Protein AF-A0AAV2UYR2-F1 (afdb_monomer)

Mean predicted aligned error: 13.87 Å

Solvent-accessible surface area (backbone atoms only — not comparable to full-atom values): 20318 Å² total; per-residue (Å²): 127,53,94,54,73,45,77,45,72,53,84,56,98,88,68,53,72,42,34,37,32,41,42,88,65,54,74,25,34,74,70,51,59,77,95,71,92,65,87,43,43,56,36,26,23,18,52,89,100,48,76,54,54,29,35,37,38,28,77,59,63,98,67,82,88,50,83,64,54,78,43,34,58,77,61,50,34,70,70,53,48,52,44,49,50,49,21,41,56,48,43,35,68,78,35,64,94,53,60,49,48,79,48,66,89,72,19,47,37,41,40,34,56,49,74,71,58,46,40,43,58,77,59,72,79,70,83,61,53,74,52,57,46,33,44,44,48,39,22,45,46,51,39,52,46,57,48,42,72,72,45,40,32,69,73,72,66,50,53,74,33,27,29,39,25,76,44,94,88,72,47,48,44,40,43,84,50,81,50,63,53,51,45,74,53,43,75,78,64,74,64,61,70,56,47,52,57,51,47,52,57,47,48,72,63,72,52,78,81,77,92,62,75,50,93,51,45,18,58,59,47,68,42,91,43,83,35,95,46,70,69,55,45,52,63,54,51,64,73,50,52,85,80,53,67,94,84,43,38,36,46,35,35,38,40,35,72,53,88,97,50,77,61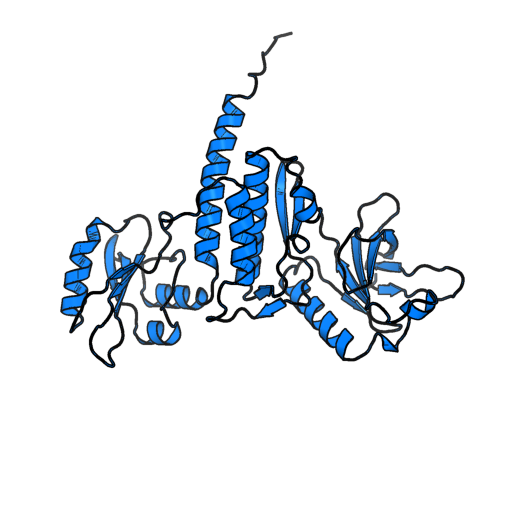,48,46,32,34,38,22,46,39,87,88,74,45,80,43,77,43,66,52,54,65,71,48,48,71,73,40,69,69,86,82,50,43,48,69,70,69,68,55,69,42,56,67,57,40,40,52,51,51,49,74,47,54,55,52,73,48,39,65,48,48,44,52,43,48,54,33,51,56,49,40,53,52,46,51,51,52,52,62,70,70,47,80,76,79,77,82,74,89,127

Radius of gyration: 26.26 Å; Cα contacts (8 Å, |Δi|>4): 550; chains: 1; bounding box: 69×52×75 Å

Secondary structure (DSSP, 8-state):
--SS-EEE----TT----EEE-TT--EEEEEE--SS--SEEEEEEE-TTS--SEEEEEEPPS--SSTTGGG-GGGSSHHHHHHHHHHHHHHHHH-TTS--EEE-TTS-EEEEEPPPSEEGGGTTTS-S-HHHHHHHHHHHHHHHHHHHHTTEEETT--GGGEEEEEPTTS-EEEEE--GGGEEEPPTT--SHHHHHHHHHHHHTTTPPPP-S--BTBEE-EEE----SSHHHHHHHHHHHGGGS-SSS-EEEEE---STT-PPEEEEEEE-TTS-EEEEEPPHHHHHHHTTTS-EEPPP-TT-HHHHHHHHHHTTT-THHHHHHHHHHHHHHHHHHHHHHHHTSPP------

Foldseek 3Di:
DDPAKDWAPQDDLPDDFIWIAGPVRDIWGFDAADPDDDQWGKTFTHDHPDHGFKIKTAHDDPDPPGPCSSQDLVSLDPVNCVLLVQQQVLLCLLPVVFHWDWDRDRGTIIIGTDDDAAFQVVVVPPPDDLLLLLQQLLQVLVSVLSSVLSQKDQPPDDSRQWGWDQDPVRGIHIDGDPCSRMDGQDLPPDPDPVVVRSVVSLVVSVDDQDPDFPVQKEWAAEDADQDQDPVSVQVVCVVCVVVDDQPAKYKYWYDHPDPPDDIWIWIFYQEPVRDTDIDTADPVLCVLQVVPTFIDHADDPYDNVSRSVVSNSCRSRPPRSSVSSSVSSVVVSVVVVVVCVVPPPDPPPPDD

Organism: NCBI:txid91891

Structure (mmCIF, N/CA/C/O backbone):
data_AF-A0AAV2UYR2-F1
#
_entry.id   AF-A0AAV2UYR2-F1
#
loop_
_atom_site.group_PDB
_atom_site.id
_atom_site.type_symbol
_atom_site.label_atom_id
_atom_site.label_alt_id
_atom_site.label_comp_id
_atom_site.label_asym_id
_atom_site.label_entity_id
_atom_site.label_seq_id
_atom_site.pdbx_PDB_ins_code
_atom_site.Cartn_x
_atom_site.Cartn_y
_atom_site.Cartn_z
_atom_site.occupancy
_atom_site.B_iso_or_equiv
_atom_site.auth_seq_id
_atom_site.auth_comp_id
_atom_site.auth_asym_id
_atom_site.auth_atom_id
_atom_site.pdbx_PDB_model_num
ATOM 1 N N . MET A 1 1 ? 1.854 -14.354 -31.505 1.00 50.00 1 MET A N 1
ATOM 2 C CA . MET A 1 1 ? 1.635 -13.584 -30.262 1.00 50.00 1 MET A CA 1
ATOM 3 C C . MET A 1 1 ? 2.723 -13.959 -29.276 1.00 50.00 1 MET A C 1
ATOM 5 O O . MET A 1 1 ? 3.021 -15.146 -29.166 1.00 50.00 1 MET A O 1
ATOM 9 N N . LYS A 1 2 ? 3.368 -12.972 -28.645 1.00 57.72 2 LYS A N 1
ATOM 10 C CA . LYS A 1 2 ? 4.421 -13.217 -27.649 1.00 57.72 2 LYS A CA 1
ATOM 11 C C . LYS A 1 2 ? 3.779 -13.672 -26.338 1.00 57.72 2 LYS A C 1
ATOM 13 O O . LYS A 1 2 ? 2.686 -13.235 -26.001 1.00 57.72 2 LYS A O 1
ATOM 18 N N . SER A 1 3 ? 4.446 -14.561 -25.605 1.00 64.81 3 SER A N 1
ATOM 19 C CA . SER A 1 3 ? 3.946 -15.080 -24.322 1.00 64.81 3 SER A CA 1
ATOM 20 C C . SER A 1 3 ? 4.357 -14.230 -23.118 1.00 64.81 3 SER A C 1
ATOM 22 O O . SER A 1 3 ? 3.864 -14.454 -22.015 1.00 64.81 3 SER A O 1
ATOM 24 N N . LYS A 1 4 ? 5.272 -13.273 -23.309 1.00 80.62 4 LYS A N 1
ATOM 25 C CA . LYS A 1 4 ? 5.805 -12.407 -22.256 1.00 80.62 4 LYS A CA 1
ATOM 26 C C . LYS A 1 4 ? 6.276 -11.068 -22.817 1.00 80.62 4 LYS A C 1
ATOM 28 O O . LYS A 1 4 ? 6.570 -10.960 -24.005 1.00 80.62 4 LYS A O 1
ATOM 33 N N . LEU A 1 5 ? 6.366 -10.085 -21.926 1.00 90.12 5 LEU A N 1
ATOM 34 C CA . LEU A 1 5 ? 6.982 -8.787 -22.179 1.00 90.12 5 LEU A CA 1
ATOM 35 C C . LEU A 1 5 ? 8.481 -8.961 -22.462 1.00 90.12 5 LEU A C 1
ATOM 37 O O . LEU A 1 5 ? 9.155 -9.759 -21.805 1.00 90.12 5 LEU A O 1
ATOM 41 N N . GLU A 1 6 ? 8.996 -8.209 -23.428 1.00 91.56 6 GLU A N 1
ATOM 42 C CA . GLU A 1 6 ? 10.410 -8.196 -23.797 1.00 91.56 6 GLU A CA 1
ATOM 43 C C . GLU A 1 6 ? 11.009 -6.807 -23.575 1.00 91.56 6 GLU A C 1
ATOM 45 O O . GLU A 1 6 ? 10.373 -5.784 -23.839 1.00 91.56 6 GLU A O 1
ATOM 50 N N . TYR A 1 7 ? 12.253 -6.774 -23.095 1.00 90.38 7 TYR A N 1
ATOM 51 C CA . TYR A 1 7 ? 13.030 -5.548 -22.972 1.00 90.38 7 TYR A CA 1
ATOM 52 C C . TYR A 1 7 ? 14.185 -5.569 -23.969 1.00 90.38 7 TYR A C 1
ATOM 54 O O . TYR A 1 7 ? 15.110 -6.376 -23.861 1.00 90.38 7 TYR A O 1
ATOM 62 N N . HIS A 1 8 ? 14.148 -4.643 -24.920 1.00 88.75 8 HIS A N 1
ATOM 63 C CA . HIS A 1 8 ? 15.193 -4.455 -25.915 1.00 88.75 8 HIS A CA 1
ATOM 64 C C . HIS A 1 8 ? 16.191 -3.425 -25.395 1.00 88.75 8 HIS A C 1
ATOM 66 O O . HIS A 1 8 ? 15.898 -2.232 -25.271 1.00 88.75 8 HIS A O 1
ATOM 72 N N . PHE A 1 9 ? 17.392 -3.893 -25.068 1.00 82.62 9 PHE A N 1
ATOM 73 C CA . PHE A 1 9 ? 18.496 -3.019 -24.691 1.00 82.62 9 PHE A CA 1
ATOM 74 C C . PHE A 1 9 ? 18.974 -2.217 -25.909 1.00 82.62 9 PHE A C 1
ATOM 76 O O . PHE A 1 9 ? 18.965 -2.715 -27.030 1.00 82.62 9 PHE A O 1
ATOM 83 N N . SER A 1 10 ? 19.429 -0.983 -25.681 1.00 75.00 10 SER A N 1
ATOM 84 C CA . SER A 1 10 ? 20.028 -0.149 -26.731 1.00 75.00 10 SER A CA 1
ATOM 85 C C . SER A 1 10 ? 21.221 -0.871 -27.372 1.00 75.00 10 SER A C 1
ATOM 87 O O . SER A 1 10 ? 22.172 -1.236 -26.670 1.00 75.00 10 SER A O 1
ATOM 89 N N . ALA A 1 11 ? 21.159 -1.084 -28.689 1.00 62.03 11 ALA A N 1
ATOM 90 C CA . ALA A 1 11 ? 22.104 -1.929 -29.417 1.00 62.03 11 ALA A CA 1
ATOM 91 C C . ALA A 1 11 ? 23.406 -1.202 -29.805 1.00 62.03 11 ALA A C 1
ATOM 93 O O . ALA A 1 11 ? 24.463 -1.822 -29.770 1.00 62.03 11 ALA A O 1
ATOM 94 N N . ASN A 1 12 ? 23.370 0.112 -30.075 1.00 53.84 12 ASN A N 1
ATOM 95 C CA . ASN A 1 12 ? 24.507 0.849 -30.654 1.00 53.84 12 ASN A CA 1
ATOM 96 C C . ASN A 1 12 ? 24.865 2.128 -29.874 1.00 53.84 12 ASN A C 1
ATOM 98 O O . ASN A 1 12 ? 24.075 2.614 -29.057 1.00 53.84 12 ASN A O 1
ATOM 102 N N . ALA A 1 13 ? 26.074 2.659 -30.092 1.00 51.47 13 ALA A N 1
ATOM 103 C CA . ALA A 1 13 ? 26.502 3.970 -29.584 1.00 51.47 13 ALA A CA 1
ATOM 104 C C . ALA A 1 13 ? 25.763 5.136 -30.280 1.00 51.47 13 ALA A C 1
ATOM 106 O O . ALA A 1 13 ? 25.659 6.218 -29.707 1.00 51.47 13 ALA A O 1
ATOM 107 N N . ASP A 1 14 ? 25.177 4.863 -31.451 1.00 43.00 14 ASP A N 1
ATOM 108 C CA . ASP A 1 14 ? 24.610 5.841 -32.389 1.00 43.00 14 ASP A CA 1
ATOM 109 C C . ASP A 1 14 ? 23.096 6.104 -32.231 1.00 43.00 14 ASP A C 1
ATOM 111 O O . ASP A 1 14 ? 22.462 6.628 -33.141 1.00 43.00 14 ASP A O 1
ATOM 115 N N . GLY A 1 15 ? 22.500 5.795 -31.073 1.00 48.91 15 GLY A N 1
ATOM 116 C CA . GLY A 1 15 ? 21.211 6.402 -30.697 1.00 48.91 15 GLY A CA 1
ATOM 117 C C . GLY A 1 15 ? 19.937 5.557 -30.799 1.00 48.91 15 GLY A C 1
ATOM 118 O O . GLY A 1 15 ? 18.863 6.113 -30.590 1.00 48.91 15 GLY A O 1
ATOM 119 N N . ASP A 1 16 ? 20.002 4.238 -31.013 1.00 57.06 16 ASP A N 1
ATOM 120 C CA . ASP A 1 16 ? 18.810 3.397 -30.812 1.00 57.06 16 ASP A CA 1
ATOM 121 C C . ASP A 1 16 ? 18.460 3.349 -29.318 1.00 57.06 16 ASP A C 1
ATOM 123 O O . ASP A 1 16 ? 19.171 2.734 -28.515 1.00 57.06 16 ASP A O 1
ATOM 127 N N . GLU A 1 17 ? 17.385 4.023 -28.915 1.00 72.44 17 GLU A N 1
ATOM 128 C CA . GLU A 1 17 ? 16.910 4.005 -27.533 1.00 72.44 17 GLU A CA 1
ATOM 129 C C . GLU A 1 17 ? 16.412 2.605 -27.137 1.00 72.44 17 GLU A C 1
ATOM 131 O O . GLU A 1 17 ? 15.841 1.865 -27.937 1.00 72.44 17 GLU A O 1
ATOM 136 N N . SER A 1 18 ? 16.624 2.216 -25.874 1.00 84.94 18 SER A N 1
ATOM 137 C CA . SER A 1 18 ? 16.037 0.980 -25.333 1.00 84.94 18 SER A CA 1
ATOM 138 C C . SER A 1 18 ? 14.516 1.010 -25.467 1.00 84.94 18 SER A C 1
ATOM 140 O O . SER A 1 18 ? 13.940 2.063 -25.217 1.00 84.94 18 SER A O 1
ATOM 142 N N . CYS A 1 19 ? 13.852 -0.112 -25.730 1.00 90.38 19 CYS A N 1
ATOM 143 C CA . CYS A 1 19 ? 12.388 -0.157 -25.778 1.00 90.38 19 CYS A CA 1
ATOM 144 C C . CYS A 1 19 ? 11.809 -1.380 -25.060 1.00 90.38 19 CYS A C 1
ATOM 146 O O . CYS A 1 19 ? 12.494 -2.375 -24.833 1.00 90.38 19 CYS A O 1
ATOM 148 N N . ILE A 1 20 ? 10.539 -1.280 -24.679 1.00 92.62 20 ILE A N 1
ATOM 149 C CA . ILE A 1 20 ? 9.744 -2.395 -24.160 1.00 92.62 20 ILE A CA 1
ATOM 150 C C . ILE A 1 20 ? 8.770 -2.813 -25.250 1.00 92.62 20 ILE A C 1
ATOM 152 O O . ILE A 1 20 ? 8.102 -1.954 -25.821 1.00 92.62 20 ILE A O 1
ATOM 156 N N . GLU A 1 21 ? 8.655 -4.109 -25.504 1.00 92.88 21 GLU A N 1
ATOM 157 C CA . GLU A 1 21 ? 7.630 -4.665 -26.382 1.00 92.88 21 GLU A CA 1
ATOM 158 C C . GLU A 1 21 ? 6.684 -5.553 -25.571 1.00 92.88 21 GLU A C 1
ATOM 160 O O . GLU A 1 21 ? 7.131 -6.467 -24.871 1.00 92.88 21 GLU A O 1
ATOM 165 N N . ASP A 1 22 ? 5.382 -5.259 -25.616 1.00 89.75 22 ASP A N 1
ATOM 166 C CA . ASP A 1 22 ? 4.377 -6.063 -24.916 1.00 89.75 22 ASP A CA 1
ATOM 167 C C . ASP A 1 22 ? 3.895 -7.271 -25.739 1.00 89.75 22 ASP A C 1
ATOM 169 O O . ASP A 1 22 ? 4.351 -7.531 -26.854 1.00 89.75 22 ASP A O 1
ATOM 173 N N . VAL A 1 23 ? 2.992 -8.060 -25.150 1.00 85.94 23 VAL A N 1
ATOM 174 C CA . VAL A 1 23 ? 2.494 -9.323 -25.728 1.00 85.94 23 VAL A CA 1
ATOM 175 C C . VAL A 1 23 ? 1.761 -9.140 -27.062 1.00 85.94 23 VAL A C 1
ATOM 177 O O . VAL A 1 23 ? 1.771 -10.053 -27.897 1.00 85.94 23 VAL A O 1
ATOM 180 N N . ASP A 1 24 ? 1.198 -7.949 -27.273 1.00 87.06 24 ASP A N 1
ATOM 181 C CA . ASP A 1 24 ? 0.473 -7.547 -28.479 1.00 87.06 24 ASP A CA 1
ATOM 182 C C . ASP A 1 24 ? 1.404 -6.923 -29.535 1.00 87.06 24 ASP A C 1
ATOM 184 O O . ASP A 1 24 ? 0.965 -6.581 -30.632 1.00 87.06 24 ASP A O 1
ATOM 188 N N . GLY A 1 25 ? 2.701 -6.800 -29.232 1.00 86.81 25 GLY A N 1
ATOM 189 C CA . GLY A 1 25 ? 3.700 -6.201 -30.115 1.00 86.81 25 GLY A CA 1
ATOM 190 C C . GLY A 1 25 ? 3.763 -4.673 -30.041 1.00 86.81 25 GLY A C 1
ATOM 191 O O . GLY A 1 25 ? 4.445 -4.058 -30.865 1.00 86.81 25 GLY A O 1
ATOM 192 N N . ASN A 1 26 ? 3.090 -4.034 -29.073 1.00 90.44 26 ASN A N 1
ATOM 193 C CA . ASN A 1 26 ? 3.197 -2.587 -28.893 1.00 90.44 26 ASN A CA 1
ATOM 194 C C . ASN A 1 26 ? 4.575 -2.237 -28.334 1.00 90.44 26 ASN A C 1
ATOM 196 O O . ASN A 1 26 ? 5.030 -2.834 -27.354 1.00 90.44 26 ASN A O 1
ATOM 200 N N . LYS A 1 27 ? 5.218 -1.232 -28.934 1.00 92.00 27 LYS A N 1
ATOM 201 C CA . LYS A 1 27 ? 6.546 -0.754 -28.538 1.00 92.00 27 LYS A CA 1
ATOM 202 C C . LYS A 1 27 ? 6.457 0.540 -27.737 1.00 92.00 27 LYS A C 1
ATOM 204 O O . LYS A 1 27 ? 5.878 1.519 -28.201 1.00 92.00 27 LYS A O 1
ATOM 209 N N . PHE A 1 28 ? 7.095 0.557 -26.573 1.00 93.31 28 PHE A N 1
ATOM 210 C CA . PHE A 1 28 ? 7.182 1.707 -25.674 1.00 93.31 28 PHE A C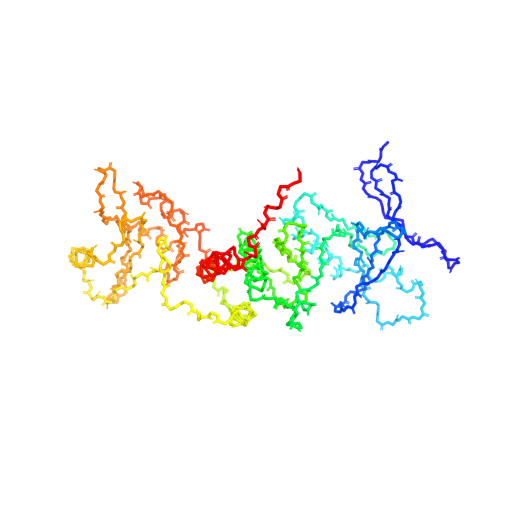A 1
ATOM 211 C C . PHE A 1 28 ? 8.632 2.171 -25.579 1.00 93.31 28 PHE A C 1
ATOM 213 O O . PHE A 1 28 ? 9.529 1.364 -25.323 1.00 93.31 28 PHE A O 1
ATOM 220 N N . THR A 1 29 ? 8.858 3.467 -25.761 1.00 91.81 29 THR A N 1
ATOM 221 C CA . THR A 1 29 ? 10.184 4.096 -25.715 1.00 91.81 29 THR A CA 1
ATOM 222 C C . THR A 1 29 ? 10.278 5.042 -24.517 1.00 91.81 29 THR A C 1
ATOM 224 O O . THR A 1 29 ? 9.245 5.402 -23.941 1.00 91.81 29 THR A O 1
ATOM 227 N N . PRO A 1 30 ? 11.491 5.439 -24.095 1.00 89.56 30 PRO A N 1
ATOM 228 C CA . PRO A 1 30 ? 11.677 6.424 -23.046 1.00 89.56 30 PRO A CA 1
ATOM 229 C C . PRO A 1 30 ? 10.918 7.715 -23.373 1.00 89.56 30 PRO A C 1
ATOM 231 O O . PRO A 1 30 ? 11.056 8.264 -24.460 1.00 89.56 30 PRO A O 1
ATOM 234 N N . ASN A 1 31 ? 10.105 8.204 -22.439 1.00 87.56 31 ASN A N 1
ATOM 235 C CA . ASN A 1 31 ? 9.319 9.427 -22.627 1.00 87.56 31 ASN A CA 1
ATOM 236 C C . ASN A 1 31 ? 9.358 10.375 -21.415 1.00 87.56 31 ASN A C 1
ATOM 238 O O . ASN A 1 31 ? 8.554 11.300 -21.320 1.00 87.56 31 ASN A O 1
ATOM 242 N N . GLY A 1 32 ? 10.301 10.168 -20.492 1.00 84.00 32 GLY A N 1
ATOM 243 C CA . GLY A 1 32 ? 10.532 11.066 -19.365 1.00 84.00 32 GLY A CA 1
ATOM 244 C C . GLY A 1 32 ? 11.318 10.431 -18.223 1.00 84.00 32 GLY A C 1
ATOM 245 O O . GLY A 1 32 ? 11.772 9.284 -18.292 1.00 84.00 32 GLY A O 1
ATOM 246 N N . SER A 1 33 ? 11.452 11.190 -17.141 1.00 80.69 33 SER A N 1
ATOM 247 C CA . SER A 1 33 ? 12.063 10.756 -15.886 1.00 80.69 33 SER A CA 1
ATOM 248 C C . SER A 1 33 ? 11.325 11.373 -14.696 1.00 80.69 33 SER A C 1
ATOM 250 O O . SER A 1 33 ? 10.787 12.475 -14.824 1.00 80.69 33 SER A O 1
ATOM 252 N N . PRO A 1 34 ? 11.295 10.698 -13.534 1.00 73.56 34 PRO A N 1
ATOM 253 C CA . PRO A 1 34 ? 10.736 11.274 -12.316 1.00 73.56 34 PRO A CA 1
ATOM 254 C C . PRO A 1 34 ? 11.505 12.531 -11.882 1.00 73.56 34 PRO A C 1
ATOM 256 O O . PRO A 1 34 ? 12.701 12.659 -12.143 1.00 73.56 34 PRO A O 1
ATOM 259 N N . SER A 1 35 ? 10.813 13.452 -11.204 1.00 64.19 35 SER A N 1
ATOM 260 C CA . SER A 1 35 ? 11.342 14.770 -10.822 1.00 64.19 35 SER A CA 1
ATOM 261 C C . SER A 1 35 ? 12.266 14.762 -9.595 1.00 64.19 35 SER A C 1
ATOM 263 O O . SER A 1 35 ? 13.064 15.681 -9.450 1.00 64.19 35 SER A O 1
ATOM 265 N N . HIS A 1 36 ? 12.194 13.745 -8.727 1.00 58.44 36 HIS A N 1
ATOM 266 C CA . HIS A 1 36 ? 12.941 13.674 -7.461 1.00 58.44 36 HIS A CA 1
ATOM 267 C C . HIS A 1 36 ? 13.345 12.240 -7.105 1.00 58.44 36 HIS A C 1
ATOM 269 O O . HIS A 1 36 ? 12.661 11.310 -7.517 1.00 58.44 36 HIS A O 1
ATOM 275 N N . GLY A 1 37 ? 14.397 12.097 -6.283 1.00 53.31 37 GLY A N 1
ATOM 276 C CA . GLY A 1 37 ? 14.452 11.084 -5.219 1.00 53.31 37 GLY A CA 1
ATOM 277 C C . GLY A 1 37 ? 14.732 9.627 -5.587 1.00 53.31 37 GLY A C 1
ATOM 278 O O . GLY A 1 37 ? 14.012 8.764 -5.106 1.00 53.31 37 GLY A O 1
ATOM 279 N N . TRP A 1 38 ? 15.785 9.305 -6.351 1.00 59.03 38 TRP A N 1
ATOM 280 C CA . TRP A 1 38 ? 16.115 7.889 -6.586 1.00 59.03 38 TRP A CA 1
ATOM 281 C C . TRP A 1 38 ? 17.603 7.572 -6.405 1.00 59.03 38 TRP A C 1
ATOM 283 O O . TRP A 1 38 ? 18.486 8.192 -7.000 1.00 59.03 38 TRP A O 1
ATOM 293 N N . THR A 1 39 ? 17.870 6.560 -5.575 1.00 62.81 39 THR A N 1
ATOM 294 C CA . THR A 1 39 ? 19.161 5.852 -5.480 1.00 62.81 39 THR A CA 1
ATOM 295 C C . THR A 1 39 ? 19.460 5.073 -6.767 1.00 62.81 39 THR A C 1
ATOM 297 O O . THR A 1 39 ? 20.621 4.859 -7.118 1.00 62.81 39 THR A O 1
ATOM 300 N N . ALA A 1 40 ? 18.409 4.704 -7.502 1.00 76.56 40 ALA A N 1
ATOM 301 C CA . ALA A 1 40 ? 18.451 4.136 -8.840 1.00 76.56 40 ALA A CA 1
ATOM 302 C C . ALA A 1 40 ? 18.305 5.219 -9.919 1.00 76.56 40 ALA A C 1
ATOM 304 O O . ALA A 1 40 ? 17.760 6.298 -9.701 1.00 76.56 40 ALA A O 1
ATOM 305 N N . TRP A 1 41 ? 18.747 4.911 -11.131 1.00 82.31 41 TRP A N 1
ATOM 306 C CA . TRP A 1 41 ? 18.334 5.664 -12.301 1.00 82.31 41 TRP A CA 1
ATOM 307 C C . TRP A 1 41 ? 16.990 5.147 -12.814 1.00 82.31 41 TRP A C 1
ATOM 309 O O . TRP A 1 41 ? 16.853 3.975 -13.160 1.00 82.31 41 TRP A O 1
ATOM 319 N N . THR A 1 42 ? 16.014 6.042 -12.911 1.00 87.31 42 THR A N 1
ATOM 320 C CA . THR A 1 42 ? 14.633 5.695 -13.255 1.00 87.31 42 THR A CA 1
ATOM 321 C C . THR A 1 42 ? 14.201 6.423 -14.522 1.00 87.31 42 THR A C 1
ATOM 323 O O . THR A 1 42 ? 14.470 7.614 -14.679 1.00 87.31 42 THR A O 1
ATOM 326 N N . ARG A 1 43 ? 13.529 5.717 -15.435 1.00 88.81 43 ARG A N 1
ATOM 327 C CA . ARG A 1 43 ? 12.975 6.281 -16.675 1.00 88.81 43 ARG A CA 1
ATOM 328 C C . ARG A 1 43 ? 11.536 5.838 -16.885 1.00 88.81 43 ARG A C 1
ATOM 330 O O . ARG A 1 43 ? 11.177 4.713 -16.548 1.00 88.81 43 ARG A O 1
ATOM 337 N N . PHE A 1 44 ? 10.736 6.716 -17.468 1.00 91.50 44 PHE A N 1
ATOM 338 C CA . PHE A 1 44 ? 9.373 6.424 -17.890 1.00 91.50 44 PHE A CA 1
ATOM 339 C C . PHE A 1 44 ? 9.358 5.963 -19.341 1.00 91.50 44 PHE A C 1
ATOM 341 O O . PHE A 1 44 ? 10.119 6.479 -20.157 1.00 91.50 44 PHE A O 1
ATOM 348 N N . PHE A 1 45 ? 8.531 4.962 -19.632 1.00 93.62 45 PHE A N 1
ATOM 349 C CA . PHE A 1 45 ? 8.366 4.378 -20.957 1.00 93.62 45 PHE A CA 1
ATOM 350 C C . PHE A 1 45 ? 6.899 4.455 -21.364 1.00 93.62 45 PHE A C 1
ATOM 352 O O . PHE A 1 45 ? 6.019 4.013 -20.621 1.00 93.62 45 PHE A O 1
ATOM 359 N N . GLY A 1 46 ? 6.633 4.976 -22.555 1.00 93.56 46 GLY A N 1
ATOM 360 C CA . GLY A 1 46 ? 5.285 5.166 -23.076 1.00 93.56 46 GLY A CA 1
ATOM 361 C C . GLY A 1 46 ? 5.302 5.597 -24.537 1.00 93.56 46 GLY A C 1
ATOM 362 O O . GLY A 1 46 ? 6.356 5.653 -25.168 1.00 93.56 46 GLY A O 1
ATOM 363 N N . HIS A 1 47 ? 4.127 5.906 -25.077 1.00 91.12 47 HIS A N 1
ATOM 364 C CA . HIS A 1 47 ? 4.033 6.587 -26.364 1.00 91.12 47 HIS A CA 1
ATOM 365 C C . HIS A 1 47 ? 4.208 8.096 -26.183 1.00 91.12 47 HIS A C 1
ATOM 367 O O . HIS A 1 47 ? 3.974 8.654 -25.105 1.00 91.12 47 HIS A O 1
ATOM 373 N N . GLN A 1 48 ? 4.626 8.771 -27.251 1.00 85.12 48 GLN A N 1
ATOM 374 C CA . GLN A 1 48 ? 4.743 10.223 -27.255 1.00 85.12 48 GLN A CA 1
ATOM 375 C C . GLN A 1 48 ? 3.377 10.860 -26.956 1.00 85.12 48 GLN A C 1
ATOM 377 O O . GLN A 1 48 ? 2.358 10.434 -27.497 1.00 85.12 48 GLN A O 1
ATOM 382 N N . ASN A 1 49 ? 3.359 11.878 -26.091 1.00 82.94 49 ASN A N 1
ATOM 383 C CA . ASN A 1 49 ? 2.146 12.582 -25.647 1.00 82.94 49 ASN A CA 1
ATOM 384 C C . ASN A 1 49 ? 1.095 11.697 -24.947 1.00 82.94 49 ASN A C 1
ATOM 386 O O . ASN A 1 49 ? -0.053 12.113 -24.802 1.00 82.94 49 ASN A O 1
ATOM 390 N N . GLN A 1 50 ? 1.471 10.500 -24.492 1.00 88.44 50 GLN A N 1
ATOM 391 C CA . GLN A 1 50 ? 0.627 9.644 -23.661 1.00 88.44 50 GLN A CA 1
ATOM 392 C C . GLN A 1 50 ? 1.239 9.471 -22.267 1.00 88.44 50 GLN A C 1
ATOM 394 O O . GLN A 1 50 ? 2.464 9.562 -22.119 1.00 88.44 50 GLN A O 1
ATOM 399 N N . PRO A 1 51 ? 0.414 9.203 -21.236 1.00 87.44 51 PRO A N 1
ATOM 400 C CA . PRO A 1 51 ? 0.924 8.794 -19.937 1.00 87.44 51 PRO A CA 1
ATOM 401 C C . PRO A 1 51 ? 1.884 7.602 -20.076 1.00 87.44 51 PRO A C 1
ATOM 403 O O . PRO A 1 51 ? 1.667 6.738 -20.934 1.00 87.44 51 PRO A O 1
ATOM 406 N N . PRO A 1 52 ? 2.946 7.525 -19.256 1.00 91.94 52 PRO A N 1
ATOM 407 C CA . PRO A 1 52 ? 3.811 6.358 -19.245 1.00 91.94 52 PRO A CA 1
ATOM 408 C C . PRO A 1 52 ? 3.018 5.078 -18.971 1.00 91.94 52 PRO A C 1
ATOM 410 O O . PRO A 1 52 ? 2.082 5.073 -18.174 1.00 91.94 52 PRO A O 1
ATOM 413 N N . LYS A 1 53 ? 3.422 3.979 -19.608 1.00 93.75 53 LYS A N 1
ATOM 414 C CA . LYS A 1 53 ? 2.907 2.634 -19.321 1.00 93.75 53 LYS A CA 1
ATOM 415 C C . LYS A 1 53 ? 3.813 1.882 -18.350 1.00 93.75 53 LYS A C 1
ATOM 417 O O . LYS A 1 53 ? 3.326 1.083 -17.556 1.00 93.75 53 LYS A O 1
ATOM 422 N N . TYR A 1 54 ? 5.117 2.159 -18.382 1.00 95.06 54 TYR A N 1
ATOM 423 C CA . TYR A 1 54 ? 6.098 1.498 -17.526 1.00 95.06 54 TYR A CA 1
ATOM 424 C C . TYR A 1 54 ? 7.073 2.485 -16.888 1.00 95.06 54 TYR A C 1
ATOM 426 O O . TYR A 1 54 ? 7.394 3.539 -17.441 1.00 95.06 54 TYR A O 1
ATOM 434 N N . VAL A 1 55 ? 7.588 2.090 -15.732 1.00 93.38 55 VAL A N 1
ATOM 435 C CA . VAL A 1 55 ? 8.719 2.692 -15.034 1.00 93.38 55 VAL A CA 1
ATOM 436 C C . VAL A 1 55 ? 9.855 1.682 -15.059 1.00 93.38 55 VAL A C 1
ATOM 438 O O . VAL A 1 55 ? 9.685 0.534 -14.660 1.00 93.38 55 VAL A O 1
ATOM 441 N N . VAL A 1 56 ? 11.028 2.095 -15.522 1.00 92.44 56 VAL A N 1
ATOM 442 C CA . VAL A 1 56 ? 12.208 1.233 -15.584 1.00 92.44 56 VAL A CA 1
ATOM 443 C C . VAL A 1 56 ? 13.253 1.752 -14.616 1.00 92.44 56 VAL A C 1
ATOM 445 O O . VAL A 1 56 ? 13.764 2.859 -14.796 1.00 92.44 56 VAL A O 1
ATOM 448 N N . LYS A 1 57 ? 13.582 0.935 -13.613 1.00 91.75 57 LYS A N 1
ATOM 449 C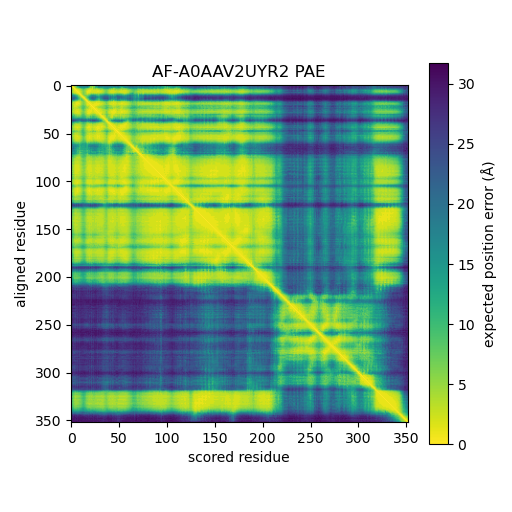 CA . LYS A 1 57 ? 14.670 1.168 -12.662 1.00 91.75 57 LYS A CA 1
ATOM 450 C C . LYS A 1 57 ? 15.935 0.436 -13.118 1.00 91.75 57 LYS A C 1
ATOM 452 O O . LYS A 1 57 ? 15.898 -0.723 -13.544 1.00 91.75 57 LYS A O 1
ATOM 457 N N . GLN A 1 58 ? 17.070 1.118 -13.021 1.00 88.00 58 GLN A N 1
ATOM 458 C CA . GLN A 1 58 ? 18.404 0.555 -13.229 1.00 88.00 58 GLN A CA 1
ATOM 459 C C . GLN A 1 58 ? 19.363 1.071 -12.140 1.00 88.00 58 GLN A C 1
ATOM 461 O O . GLN A 1 58 ? 19.216 2.216 -11.703 1.00 88.00 58 GLN A O 1
ATOM 466 N N . PRO A 1 59 ? 20.371 0.292 -11.713 1.00 86.62 59 PRO A N 1
ATOM 467 C CA . PRO A 1 59 ? 21.345 0.766 -10.741 1.00 86.62 59 PRO A CA 1
ATOM 468 C C . PRO A 1 59 ? 22.093 1.990 -11.268 1.00 86.62 59 PRO A C 1
ATOM 470 O O . PRO A 1 59 ? 22.366 2.103 -12.468 1.00 86.62 59 PRO A O 1
ATOM 473 N N . ARG A 1 60 ? 22.430 2.911 -10.367 1.00 78.12 60 ARG A N 1
ATOM 474 C CA . ARG A 1 60 ? 23.251 4.072 -10.702 1.00 78.12 60 ARG A CA 1
ATOM 475 C C . ARG A 1 60 ? 24.728 3.643 -10.731 1.00 78.12 60 ARG A C 1
ATOM 477 O O . ARG A 1 60 ? 25.184 3.064 -9.750 1.00 78.12 60 ARG A O 1
ATOM 484 N N . PRO A 1 61 ? 25.479 3.887 -11.817 1.00 73.56 61 PRO A N 1
ATOM 485 C CA . PRO A 1 61 ? 26.909 3.613 -11.852 1.00 73.56 61 PRO A CA 1
ATOM 486 C C . PRO A 1 61 ? 27.682 4.663 -11.046 1.00 73.56 61 PRO A C 1
ATOM 488 O O . PRO A 1 61 ? 27.271 5.823 -10.963 1.00 73.56 61 PRO A O 1
ATOM 491 N N . ASP A 1 62 ? 28.840 4.269 -10.513 1.00 65.12 62 ASP A N 1
ATOM 492 C CA . ASP A 1 62 ? 29.700 5.127 -9.682 1.00 65.12 62 ASP A CA 1
ATOM 493 C C . ASP A 1 62 ? 30.190 6.382 -10.422 1.00 65.12 62 ASP A C 1
ATOM 495 O O . ASP A 1 62 ? 30.401 7.438 -9.824 1.00 65.12 62 ASP A O 1
ATOM 499 N N . LYS A 1 63 ? 30.382 6.280 -11.744 1.00 64.88 63 LYS A N 1
ATOM 500 C CA . LYS A 1 63 ? 30.701 7.400 -12.637 1.00 64.88 63 LYS A CA 1
ATOM 501 C C . LYS A 1 63 ? 29.953 7.228 -13.948 1.00 64.88 63 LYS A C 1
ATOM 503 O O . LYS A 1 63 ? 29.972 6.157 -14.541 1.00 64.88 63 LYS A O 1
ATOM 508 N N . VAL A 1 64 ? 29.349 8.315 -14.409 1.00 61.72 64 VAL A N 1
ATOM 509 C CA . VAL A 1 64 ? 28.668 8.388 -15.701 1.00 61.72 64 VAL A CA 1
ATOM 510 C C . VAL A 1 64 ? 29.556 9.191 -16.624 1.00 61.72 64 VAL A C 1
ATOM 512 O O . VAL A 1 64 ? 29.655 10.408 -16.490 1.00 61.72 64 VAL A O 1
ATOM 515 N N . ARG A 1 65 ? 30.257 8.511 -17.518 1.00 57.97 65 ARG A N 1
ATOM 516 C CA . ARG A 1 65 ? 31.123 9.126 -18.527 1.00 57.97 65 ARG A CA 1
ATOM 517 C C . ARG A 1 65 ? 30.534 8.968 -19.926 1.00 57.97 65 ARG A C 1
ATOM 519 O O . ARG A 1 65 ? 30.868 9.747 -20.809 1.00 57.97 65 ARG A O 1
ATOM 526 N N . SER A 1 66 ? 29.650 7.989 -20.120 1.00 61.19 66 SER A N 1
ATOM 527 C CA . SER A 1 66 ? 29.016 7.667 -21.397 1.00 61.19 66 SER A CA 1
ATOM 528 C C . SER A 1 66 ? 27.680 6.930 -21.218 1.00 61.19 66 SER A C 1
ATOM 530 O O . SER A 1 66 ? 27.407 6.333 -20.175 1.00 61.19 66 SER A O 1
ATOM 532 N N . SER A 1 67 ? 26.852 6.903 -22.267 1.00 59.97 67 SER A N 1
ATOM 533 C CA . SER A 1 67 ? 25.614 6.107 -22.307 1.00 59.97 67 SER A CA 1
ATOM 534 C C . SER A 1 67 ? 25.862 4.590 -22.351 1.00 59.97 67 SER A C 1
ATOM 536 O O . SER A 1 67 ? 24.933 3.811 -22.133 1.00 59.97 67 SER A O 1
ATOM 538 N N . SER A 1 68 ? 27.097 4.145 -22.604 1.00 63.03 68 SER A N 1
ATOM 539 C CA . SER A 1 68 ? 27.514 2.745 -22.455 1.00 63.03 68 SER A CA 1
ATOM 540 C C . SER A 1 68 ? 27.690 2.322 -20.997 1.00 63.03 68 SER A C 1
ATOM 542 O O . SER A 1 68 ? 27.465 1.153 -20.695 1.00 63.03 68 SER A O 1
ATOM 544 N N . ASP A 1 69 ? 27.973 3.245 -20.071 1.00 61.59 69 ASP A N 1
ATOM 545 C CA . ASP A 1 69 ? 28.138 2.921 -18.638 1.00 61.59 69 ASP A CA 1
ATOM 546 C C . ASP A 1 69 ? 26.818 2.445 -18.001 1.00 61.59 69 ASP A C 1
ATOM 548 O O . ASP A 1 69 ? 26.793 1.687 -17.036 1.00 61.59 69 ASP A O 1
ATOM 552 N N . LEU A 1 70 ? 25.691 2.832 -18.605 1.00 62.91 70 LEU A N 1
ATOM 553 C CA . LEU A 1 70 ? 24.341 2.349 -18.300 1.00 62.91 70 LEU A CA 1
ATOM 554 C C . LEU A 1 70 ? 24.111 0.872 -18.660 1.00 62.91 70 LEU A C 1
ATOM 556 O O . LEU A 1 70 ? 23.157 0.256 -18.176 1.00 62.91 70 LEU A O 1
ATOM 560 N N . ARG A 1 71 ? 24.926 0.331 -19.569 1.00 65.31 71 ARG A N 1
ATOM 561 C CA . ARG A 1 71 ? 24.842 -1.032 -20.119 1.00 65.31 71 ARG A CA 1
ATOM 562 C C . ARG A 1 71 ? 25.845 -1.969 -19.442 1.00 65.31 71 ARG A C 1
ATOM 564 O O . ARG A 1 71 ? 26.015 -3.104 -19.876 1.00 65.31 71 ARG A O 1
ATOM 571 N N . ASP A 1 72 ? 26.533 -1.496 -18.402 1.00 67.25 72 ASP A N 1
ATOM 572 C CA . ASP A 1 72 ? 27.629 -2.240 -17.800 1.00 67.25 72 ASP A CA 1
ATOM 573 C C . ASP A 1 72 ? 27.117 -3.522 -17.121 1.00 67.25 72 ASP A C 1
ATOM 575 O O . ASP A 1 72 ? 26.342 -3.484 -16.158 1.00 67.25 72 ASP A O 1
ATOM 579 N N . LYS A 1 73 ? 27.588 -4.681 -17.602 1.00 71.62 73 LYS A N 1
ATOM 580 C CA . LYS A 1 73 ? 27.356 -5.988 -16.967 1.00 71.62 73 LYS A CA 1
ATOM 581 C C . LYS A 1 73 ? 27.812 -5.997 -15.504 1.00 71.62 73 LYS A C 1
ATOM 583 O O . LYS A 1 73 ? 27.252 -6.759 -14.723 1.00 71.62 73 LYS A O 1
ATOM 588 N N . LYS A 1 74 ? 28.753 -5.134 -15.098 1.00 76.31 74 LYS A N 1
ATOM 589 C CA . LYS A 1 74 ? 29.171 -4.977 -13.692 1.00 76.31 74 LYS A CA 1
ATOM 590 C C . LYS A 1 74 ? 28.054 -4.466 -12.781 1.00 76.31 74 LYS A C 1
ATOM 592 O O . LYS A 1 74 ? 28.052 -4.795 -11.596 1.00 76.31 74 LYS A O 1
ATOM 597 N N . LEU A 1 75 ? 27.086 -3.707 -13.309 1.00 80.94 75 LEU A N 1
ATOM 598 C CA . LEU A 1 75 ? 25.896 -3.311 -12.545 1.00 80.94 75 LEU A CA 1
ATOM 599 C C . LEU A 1 75 ? 24.974 -4.507 -12.290 1.00 80.94 75 LEU A C 1
ATOM 601 O O . LEU A 1 75 ? 24.242 -4.511 -11.306 1.00 80.94 75 LEU A O 1
ATOM 605 N N . ASN A 1 76 ? 25.038 -5.540 -13.130 1.00 85.75 76 ASN A N 1
ATOM 606 C CA . ASN A 1 76 ? 24.322 -6.800 -12.956 1.00 85.75 76 ASN A CA 1
ATOM 607 C C . ASN A 1 76 ? 25.085 -7.769 -12.026 1.00 85.75 76 ASN A C 1
ATOM 609 O O . ASN A 1 76 ? 25.319 -8.930 -12.368 1.00 85.75 76 ASN A O 1
ATOM 613 N N . ASN A 1 77 ? 25.503 -7.269 -10.864 1.00 88.12 77 ASN A N 1
ATOM 614 C CA . ASN A 1 77 ? 26.141 -8.051 -9.808 1.00 88.12 77 ASN A CA 1
ATOM 615 C C . ASN A 1 77 ? 25.104 -8.657 -8.845 1.00 88.12 77 ASN A C 1
ATOM 617 O O . ASN A 1 77 ? 23.925 -8.303 -8.874 1.00 88.12 77 ASN A O 1
ATOM 621 N N . GLU A 1 78 ? 25.552 -9.576 -7.990 1.00 90.56 78 GLU A N 1
ATOM 622 C CA . GLU A 1 78 ? 24.696 -10.299 -7.041 1.00 90.56 78 GLU A CA 1
ATOM 623 C C . GLU A 1 78 ? 23.911 -9.364 -6.115 1.00 90.56 78 GLU A C 1
ATOM 625 O O . GLU A 1 78 ? 22.712 -9.553 -5.936 1.00 90.56 78 GLU A O 1
ATOM 630 N N . TRP A 1 79 ? 24.545 -8.308 -5.601 1.00 89.94 79 TRP A N 1
ATOM 631 C CA . TRP A 1 79 ? 23.888 -7.332 -4.732 1.00 89.94 79 TRP A CA 1
ATOM 632 C C . TRP A 1 79 ? 22.681 -6.669 -5.412 1.00 89.94 79 TRP A C 1
ATOM 634 O O . TRP A 1 79 ? 21.571 -6.686 -4.878 1.00 89.94 79 TRP A O 1
ATOM 644 N N . ASN A 1 80 ? 22.871 -6.136 -6.623 1.00 90.69 80 ASN A N 1
ATOM 645 C CA . ASN A 1 80 ? 21.795 -5.486 -7.374 1.00 90.69 80 ASN A CA 1
ATOM 646 C C . ASN A 1 80 ? 20.720 -6.481 -7.831 1.00 90.69 80 ASN A C 1
ATOM 648 O O . ASN A 1 80 ? 19.536 -6.144 -7.803 1.00 90.69 80 ASN A O 1
ATOM 652 N N . ARG A 1 81 ? 21.107 -7.707 -8.215 1.00 92.06 81 ARG A N 1
ATOM 653 C CA . ARG A 1 81 ? 20.154 -8.779 -8.547 1.00 92.06 81 ARG A CA 1
ATOM 654 C C . ARG A 1 81 ? 19.263 -9.107 -7.362 1.00 92.06 81 ARG A C 1
ATOM 656 O O . ARG A 1 81 ? 18.051 -9.115 -7.523 1.00 92.06 81 ARG A O 1
ATOM 663 N N . THR A 1 82 ? 19.844 -9.315 -6.184 1.00 93.06 82 THR A N 1
ATOM 664 C CA . THR A 1 82 ? 19.095 -9.627 -4.963 1.00 93.06 82 THR A CA 1
ATOM 665 C C . THR A 1 82 ? 18.154 -8.488 -4.585 1.00 93.06 82 THR A C 1
ATOM 667 O O . THR A 1 82 ? 16.981 -8.740 -4.330 1.00 93.06 82 THR A O 1
ATOM 670 N N . ARG A 1 83 ? 18.616 -7.228 -4.627 1.00 92.38 83 ARG A N 1
ATOM 671 C CA . ARG A 1 83 ? 17.770 -6.058 -4.332 1.00 92.38 83 ARG A CA 1
ATOM 672 C C . ARG A 1 83 ? 16.580 -5.939 -5.291 1.00 92.38 83 ARG A C 1
ATOM 674 O O . ARG A 1 83 ? 15.459 -5.736 -4.841 1.00 92.38 83 ARG A O 1
ATOM 681 N N . TYR A 1 84 ? 16.803 -6.059 -6.600 1.00 94.62 84 TYR A N 1
ATOM 682 C CA . TYR A 1 84 ? 15.725 -5.909 -7.587 1.00 94.62 84 TYR A CA 1
ATOM 683 C C . TYR A 1 84 ? 14.827 -7.136 -7.694 1.00 94.62 84 TYR A C 1
ATOM 685 O O . TYR A 1 84 ? 13.652 -6.983 -8.011 1.00 94.62 84 TYR A O 1
ATOM 693 N N . GLN A 1 85 ? 15.343 -8.334 -7.413 1.00 96.50 85 GLN A N 1
ATOM 694 C CA . GLN A 1 85 ? 14.508 -9.524 -7.267 1.00 96.50 85 GLN A CA 1
ATOM 695 C C . GLN A 1 85 ? 13.597 -9.389 -6.044 1.00 96.50 85 GLN A C 1
ATOM 697 O O . GLN A 1 85 ? 12.407 -9.657 -6.146 1.00 96.50 85 GLN A O 1
ATOM 702 N N . HIS A 1 86 ? 14.127 -8.896 -4.922 1.00 95.88 86 HIS A N 1
ATOM 703 C CA . HIS A 1 86 ? 13.325 -8.592 -3.738 1.00 95.88 86 HIS A CA 1
ATOM 704 C C . HIS A 1 86 ? 12.232 -7.560 -4.045 1.00 95.88 86 HIS A C 1
ATOM 706 O O . HIS A 1 86 ? 11.061 -7.813 -3.776 1.00 95.88 86 HIS A O 1
ATOM 712 N N . GLU A 1 87 ? 12.577 -6.436 -4.682 1.00 96.31 87 GLU A N 1
ATOM 713 C CA . GLU A 1 87 ? 11.579 -5.432 -5.075 1.00 96.31 87 GLU A CA 1
ATOM 714 C C . GLU A 1 87 ? 10.528 -6.004 -6.046 1.00 96.31 87 GLU A C 1
ATOM 716 O O . GLU A 1 87 ? 9.341 -5.723 -5.890 1.00 96.31 87 GLU A O 1
ATOM 721 N N . LEU A 1 88 ? 10.934 -6.841 -7.009 1.00 97.06 88 LEU A N 1
ATOM 722 C CA . LEU A 1 88 ? 10.035 -7.548 -7.927 1.00 97.06 88 LEU A CA 1
ATOM 723 C C . LEU A 1 88 ? 9.037 -8.445 -7.179 1.00 97.06 88 LEU A C 1
ATOM 725 O O . LEU A 1 88 ? 7.837 -8.408 -7.468 1.00 97.06 88 LEU A O 1
ATOM 729 N N . ASP A 1 89 ? 9.520 -9.248 -6.233 1.00 97.12 89 ASP A N 1
ATOM 730 C CA . ASP A 1 89 ? 8.690 -10.187 -5.478 1.00 97.12 89 ASP A CA 1
ATOM 731 C C . ASP A 1 89 ? 7.662 -9.438 -4.620 1.00 97.12 89 ASP A C 1
ATOM 733 O O . ASP A 1 89 ? 6.477 -9.785 -4.613 1.00 97.12 89 ASP A O 1
ATOM 737 N N . ILE A 1 90 ? 8.088 -8.356 -3.960 1.00 97.25 90 ILE A N 1
ATOM 738 C CA . ILE A 1 90 ? 7.200 -7.507 -3.161 1.00 97.25 90 ILE A CA 1
ATOM 739 C C . ILE A 1 90 ? 6.214 -6.754 -4.058 1.00 97.25 90 ILE A C 1
ATOM 741 O O . ILE A 1 90 ? 5.026 -6.712 -3.745 1.00 97.25 90 ILE A O 1
ATOM 745 N N . TRP A 1 91 ? 6.648 -6.217 -5.200 1.00 97.25 91 TRP A N 1
ATOM 746 C CA . TRP A 1 91 ? 5.752 -5.559 -6.153 1.00 97.25 91 TRP A CA 1
ATOM 747 C C . TRP A 1 91 ? 4.631 -6.492 -6.608 1.00 97.25 91 TRP A C 1
ATOM 749 O O . TRP A 1 91 ? 3.460 -6.121 -6.563 1.00 97.25 91 TRP A O 1
ATOM 759 N N . ASN A 1 92 ? 4.971 -7.719 -7.002 1.00 96.12 92 ASN A N 1
ATOM 760 C CA . ASN A 1 92 ? 3.994 -8.696 -7.480 1.00 96.12 92 ASN A CA 1
ATOM 761 C C . ASN A 1 92 ? 3.057 -9.204 -6.374 1.00 96.12 92 ASN A C 1
ATOM 763 O O . ASN A 1 92 ? 1.955 -9.659 -6.680 1.00 96.12 92 ASN A O 1
ATOM 767 N N . LEU A 1 93 ? 3.465 -9.105 -5.106 1.00 94.81 93 LEU A N 1
ATOM 768 C CA . LEU A 1 93 ? 2.592 -9.335 -3.956 1.00 94.81 93 LEU A CA 1
ATOM 769 C C . LEU A 1 93 ? 1.639 -8.151 -3.717 1.00 94.81 93 LEU A C 1
ATOM 771 O O . LEU A 1 93 ? 0.457 -8.352 -3.450 1.00 94.81 93 LEU A O 1
ATOM 775 N N . VAL A 1 94 ? 2.143 -6.918 -3.814 1.00 94.88 94 VAL A N 1
ATOM 776 C CA . VAL A 1 94 ? 1.381 -5.692 -3.527 1.00 94.88 94 VAL A CA 1
ATOM 777 C C . VAL A 1 94 ? 0.410 -5.337 -4.661 1.00 94.88 94 VAL A C 1
ATOM 779 O O . VAL A 1 94 ? -0.689 -4.846 -4.380 1.00 94.88 94 VAL A O 1
ATOM 782 N N . TYR A 1 95 ? 0.789 -5.606 -5.915 1.00 95.81 95 TYR A N 1
ATOM 783 C CA . TYR A 1 95 ? 0.061 -5.272 -7.145 1.00 95.81 95 TYR A CA 1
ATOM 784 C C . TYR A 1 95 ? -0.056 -6.486 -8.094 1.00 95.81 95 TYR A C 1
ATOM 786 O O . TYR A 1 95 ? 0.493 -6.469 -9.198 1.00 95.81 95 TYR A O 1
ATOM 794 N N . PRO A 1 96 ? -0.790 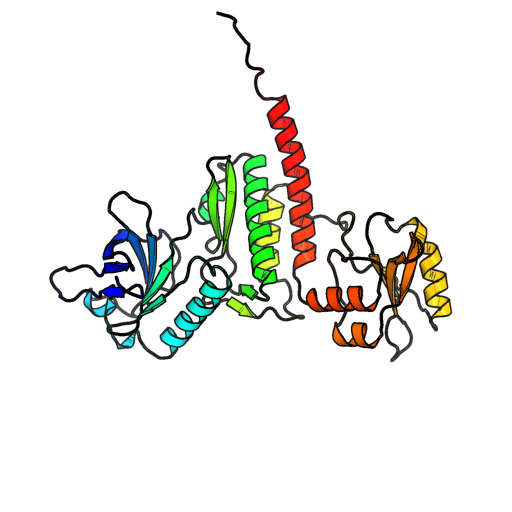-7.549 -7.712 1.00 91.88 96 PRO A N 1
ATOM 795 C CA . PRO A 1 96 ? -0.811 -8.821 -8.448 1.00 91.88 96 PRO A CA 1
ATOM 796 C C . PRO A 1 96 ? -1.360 -8.720 -9.879 1.00 91.88 96 PRO A C 1
ATOM 798 O O . PRO A 1 96 ? -0.934 -9.479 -10.754 1.00 91.88 96 PRO A O 1
ATOM 801 N N . ASP A 1 97 ? -2.261 -7.766 -10.127 1.00 91.81 97 ASP A N 1
ATOM 802 C CA . ASP A 1 97 ? -2.860 -7.524 -11.447 1.00 91.81 97 ASP A CA 1
ATOM 803 C C . ASP A 1 97 ? -1.955 -6.692 -12.371 1.00 91.81 97 ASP A C 1
ATOM 805 O O . ASP A 1 97 ? -2.162 -6.653 -13.581 1.00 91.81 97 ASP A O 1
ATOM 809 N N . ASN A 1 98 ? -0.919 -6.053 -11.817 1.00 89.88 98 ASN A N 1
ATOM 810 C CA . ASN A 1 98 ? 0.032 -5.208 -12.535 1.00 89.88 98 ASN A CA 1
ATOM 811 C C . ASN A 1 98 ? 1.450 -5.737 -12.303 1.00 89.88 98 ASN A C 1
ATOM 813 O O . ASN A 1 98 ? 2.248 -5.122 -11.595 1.00 89.88 98 ASN A O 1
ATOM 817 N N . LYS A 1 99 ? 1.768 -6.892 -12.895 1.00 92.69 99 LYS A N 1
ATOM 818 C CA . LYS A 1 99 ? 3.041 -7.581 -12.648 1.00 92.69 99 LYS A CA 1
ATOM 819 C C . LYS A 1 99 ? 4.256 -6.810 -13.164 1.00 92.69 99 LYS A C 1
ATOM 821 O O . LYS A 1 99 ? 4.250 -6.282 -14.276 1.00 92.69 99 LYS A O 1
ATOM 826 N N . ALA A 1 100 ? 5.312 -6.820 -12.362 1.00 95.38 100 ALA A N 1
ATOM 827 C CA . ALA A 1 100 ? 6.646 -6.361 -12.711 1.00 95.38 100 ALA A CA 1
ATOM 828 C C . ALA A 1 100 ? 7.491 -7.480 -13.338 1.00 95.38 100 ALA A C 1
ATOM 830 O O . ALA A 1 100 ? 7.175 -8.668 -13.230 1.00 95.38 100 ALA A O 1
ATOM 831 N N . TYR A 1 101 ? 8.589 -7.081 -13.984 1.00 95.75 101 TYR A N 1
ATOM 832 C CA . TYR A 1 101 ? 9.516 -7.968 -14.685 1.00 95.75 101 TYR A CA 1
ATOM 833 C C . TYR A 1 101 ? 10.966 -7.537 -14.447 1.00 95.75 101 TYR A C 1
ATOM 835 O O . TYR A 1 101 ? 11.273 -6.346 -14.445 1.00 95.75 101 TYR A O 1
ATOM 843 N N . LEU A 1 102 ? 11.870 -8.505 -14.298 1.00 95.19 102 LEU A N 1
ATOM 844 C CA . LEU A 1 102 ? 13.308 -8.270 -14.160 1.00 95.19 102 LEU A CA 1
ATOM 845 C C . LEU A 1 102 ? 14.047 -8.845 -15.373 1.00 95.19 102 LEU A C 1
ATOM 847 O O . LEU A 1 102 ? 13.945 -10.036 -15.659 1.00 95.19 102 LEU A O 1
ATOM 851 N N . PHE A 1 103 ? 14.810 -8.003 -16.068 1.00 92.56 103 PHE A N 1
ATOM 852 C CA . PHE A 1 103 ? 15.613 -8.381 -17.235 1.00 92.56 103 PHE A CA 1
ATOM 853 C C . PHE A 1 103 ? 17.100 -8.267 -16.913 1.00 92.56 103 PHE A C 1
ATOM 855 O O . PHE A 1 103 ? 17.532 -7.250 -16.363 1.00 92.56 103 PHE A O 1
ATOM 862 N N . THR A 1 104 ? 17.880 -9.298 -17.256 1.00 89.12 104 THR A N 1
ATOM 863 C CA . THR A 1 104 ? 19.286 -9.434 -16.830 1.00 89.12 104 THR A CA 1
ATOM 864 C C . THR A 1 104 ? 20.290 -9.710 -17.962 1.00 89.12 104 THR A C 1
ATOM 866 O O . THR A 1 104 ? 21.481 -9.860 -17.686 1.00 89.12 104 THR A O 1
ATOM 869 N N . ASP A 1 105 ? 19.852 -9.750 -19.226 1.00 79.31 105 ASP A N 1
ATOM 870 C CA . ASP A 1 105 ? 20.676 -10.226 -20.352 1.00 79.31 105 ASP A CA 1
ATOM 871 C C . ASP A 1 105 ? 21.890 -9.319 -20.644 1.00 79.31 105 ASP A C 1
ATOM 873 O O . ASP A 1 105 ? 23.041 -9.759 -20.601 1.00 79.31 105 ASP A O 1
ATOM 877 N N . ASN A 1 106 ? 21.644 -8.026 -20.894 1.00 77.44 106 ASN A N 1
ATOM 878 C CA . ASN A 1 106 ? 22.659 -7.030 -21.284 1.00 77.44 106 ASN A CA 1
ATOM 879 C C . ASN A 1 106 ? 22.783 -5.878 -20.268 1.00 77.44 106 ASN A C 1
ATOM 881 O O . ASN A 1 106 ? 23.019 -4.722 -20.615 1.00 77.44 106 ASN A O 1
ATOM 885 N N . GLY A 1 107 ? 22.583 -6.199 -18.993 1.00 82.56 107 GLY A N 1
ATOM 886 C CA . GLY A 1 107 ? 22.478 -5.258 -17.878 1.00 82.56 107 GLY A CA 1
ATOM 887 C C . GLY A 1 107 ? 21.372 -5.720 -16.937 1.00 82.56 107 GLY A C 1
ATOM 888 O O . GLY A 1 107 ? 20.841 -6.803 -17.129 1.00 82.56 107 GLY A O 1
ATOM 889 N N . ILE A 1 108 ? 21.013 -4.925 -15.933 1.00 87.81 108 ILE A N 1
ATOM 890 C CA . ILE A 1 108 ? 19.883 -5.230 -15.044 1.00 87.81 108 ILE A CA 1
ATOM 891 C C . ILE A 1 108 ? 18.826 -4.126 -15.136 1.00 87.81 108 ILE A C 1
ATOM 893 O O . ILE A 1 108 ? 19.153 -2.936 -15.050 1.00 87.81 108 ILE A O 1
ATOM 897 N N . ARG A 1 109 ? 17.572 -4.517 -15.380 1.00 92.06 109 ARG A N 1
ATOM 898 C CA . ARG A 1 109 ? 16.418 -3.618 -15.518 1.00 92.06 109 ARG A CA 1
ATOM 899 C C . ARG A 1 109 ? 15.223 -4.194 -14.782 1.00 92.06 109 ARG A C 1
ATOM 901 O O . ARG A 1 109 ? 14.730 -5.253 -15.164 1.00 92.06 109 ARG A O 1
ATOM 908 N N . LEU A 1 110 ? 14.754 -3.477 -13.768 1.00 94.94 110 LEU A N 1
ATOM 909 C CA . LEU A 1 110 ? 13.470 -3.749 -13.140 1.00 94.94 110 LEU A CA 1
ATOM 910 C C . LEU A 1 110 ? 12.411 -2.898 -13.845 1.00 94.94 110 LEU A C 1
ATOM 912 O O . LEU A 1 110 ? 12.467 -1.670 -13.810 1.00 94.94 110 LEU A O 1
ATOM 916 N N . VAL A 1 111 ? 11.488 -3.560 -14.532 1.00 95.38 111 VAL A N 1
ATOM 917 C CA . VAL A 1 111 ? 10.383 -2.951 -15.273 1.00 95.38 111 VAL A CA 1
ATOM 918 C C . VAL A 1 111 ? 9.119 -3.095 -14.437 1.00 95.38 111 VAL A C 1
ATOM 920 O O . VAL A 1 111 ? 8.626 -4.202 -14.226 1.00 95.38 111 VAL A O 1
ATOM 923 N N . LEU A 1 112 ? 8.602 -1.968 -13.966 1.00 95.50 112 LEU A N 1
ATOM 924 C CA . LEU A 1 112 ? 7.392 -1.859 -13.163 1.00 95.50 112 LEU A CA 1
ATOM 925 C C . LEU A 1 112 ? 6.280 -1.249 -14.027 1.00 95.50 112 LEU A C 1
ATOM 927 O O . LEU A 1 112 ? 6.551 -0.304 -14.774 1.00 95.50 112 LEU A O 1
ATOM 931 N N . PRO A 1 113 ? 5.028 -1.719 -13.951 1.00 94.94 113 PRO A N 1
ATOM 932 C CA . PRO A 1 113 ? 3.902 -0.977 -14.503 1.00 94.94 113 PRO A CA 1
ATOM 933 C C . PRO A 1 113 ? 3.801 0.414 -13.880 1.00 94.94 113 PRO A C 1
ATOM 935 O O . PRO A 1 113 ? 4.044 0.600 -12.687 1.00 94.94 113 PRO A O 1
ATOM 938 N N . TYR A 1 114 ? 3.459 1.405 -14.696 1.00 93.06 114 TYR A N 1
ATOM 939 C CA . TYR A 1 114 ? 3.269 2.766 -14.217 1.00 93.06 114 TYR A CA 1
ATOM 940 C C . TYR A 1 114 ? 1.991 2.855 -13.378 1.00 93.06 114 TYR A C 1
ATOM 942 O O . TYR A 1 114 ? 0.913 2.467 -13.827 1.00 93.06 114 TYR A O 1
ATOM 950 N N . LEU A 1 115 ? 2.119 3.384 -12.161 1.00 93.19 115 LEU A N 1
ATOM 951 C CA . LEU A 1 115 ? 0.983 3.714 -11.309 1.00 93.19 115 LEU A CA 1
ATOM 952 C C . LEU A 1 115 ? 0.618 5.191 -11.510 1.00 93.19 115 LEU A C 1
ATOM 954 O O . LEU A 1 115 ? 1.518 6.035 -11.561 1.00 93.19 115 LEU A O 1
ATOM 958 N N . PRO A 1 116 ? -0.677 5.522 -11.635 1.00 91.00 116 PRO A N 1
ATOM 959 C CA . PRO A 1 116 ? -1.112 6.892 -11.855 1.00 91.00 116 PRO A CA 1
ATOM 960 C C . PRO A 1 116 ? -0.899 7.761 -10.610 1.00 91.00 116 PRO A C 1
ATOM 962 O O . PRO A 1 116 ? -0.922 7.282 -9.476 1.00 91.00 116 PRO A O 1
ATOM 965 N N . GLY A 1 117 ? -0.765 9.069 -10.832 1.00 90.00 117 GLY A N 1
ATOM 966 C CA . GLY A 1 117 ? -0.714 10.068 -9.767 1.00 90.00 117 GLY A CA 1
ATOM 967 C C . GLY A 1 117 ? 0.614 10.811 -9.660 1.00 90.00 117 GLY A C 1
ATOM 968 O O . GLY A 1 117 ? 1.498 10.700 -10.510 1.00 90.00 117 GLY A O 1
ATOM 969 N N . LYS A 1 118 ? 0.728 11.619 -8.606 1.00 88.94 118 LYS A N 1
ATOM 970 C CA . LYS A 1 118 ? 1.946 12.357 -8.234 1.00 88.94 118 LYS A CA 1
ATOM 971 C C . LYS A 1 118 ? 2.361 11.971 -6.821 1.00 88.94 118 LYS A C 1
ATOM 973 O O . LYS A 1 118 ? 1.528 11.485 -6.064 1.00 88.94 118 LYS A O 1
ATOM 978 N N . THR A 1 119 ? 3.617 12.199 -6.451 1.00 89.56 119 THR A N 1
ATOM 979 C CA . THR A 1 119 ? 4.064 11.939 -5.075 1.00 89.56 119 THR A CA 1
ATOM 980 C C . THR A 1 119 ? 3.252 12.762 -4.073 1.00 89.56 119 THR A C 1
ATOM 982 O O . THR A 1 119 ? 2.867 13.891 -4.382 1.00 89.56 119 THR A O 1
ATOM 985 N N . LEU A 1 120 ? 3.011 12.235 -2.871 1.00 87.88 120 LEU A N 1
ATOM 986 C CA . LEU A 1 120 ? 2.290 12.939 -1.802 1.00 87.88 120 LEU A CA 1
ATOM 987 C C . LEU A 1 120 ? 2.947 14.285 -1.458 1.00 87.88 120 LEU A C 1
ATOM 989 O O . LEU A 1 120 ? 2.246 15.265 -1.222 1.00 87.88 120 LEU A O 1
ATOM 993 N N . PHE A 1 121 ? 4.277 14.370 -1.550 1.00 83.69 121 PHE A N 1
ATOM 994 C CA . PHE A 1 121 ? 5.034 15.622 -1.421 1.00 83.69 121 PHE A CA 1
ATOM 995 C C . PHE A 1 121 ? 4.568 16.727 -2.390 1.00 83.69 121 PHE A C 1
ATOM 997 O O . PHE A 1 121 ? 4.635 17.913 -2.081 1.00 83.69 121 PHE A O 1
ATOM 1004 N N . SER A 1 122 ? 4.029 16.361 -3.556 1.00 82.81 122 SER A N 1
ATOM 1005 C CA . SER A 1 122 ? 3.482 17.331 -4.516 1.00 82.81 122 SER A CA 1
ATOM 1006 C C . SER A 1 122 ? 2.176 17.985 -4.043 1.00 82.81 122 SER A C 1
ATOM 1008 O O . SER A 1 122 ? 1.761 18.974 -4.635 1.00 82.81 122 SER A O 1
ATOM 1010 N N . PHE A 1 123 ? 1.519 17.436 -3.015 1.00 79.56 123 PHE A N 1
ATOM 1011 C CA . PHE A 1 123 ? 0.258 17.942 -2.462 1.00 79.56 123 PHE A CA 1
ATOM 1012 C C . PHE A 1 123 ? 0.450 18.717 -1.150 1.00 79.56 123 PHE A C 1
ATOM 1014 O O . PHE A 1 123 ? -0.450 19.436 -0.723 1.00 79.56 123 PHE A O 1
ATOM 1021 N N . THR A 1 124 ? 1.621 18.620 -0.509 1.00 66.69 124 THR A N 1
ATOM 1022 C CA . THR A 1 124 ? 1.894 19.272 0.785 1.00 66.69 124 THR A CA 1
ATOM 1023 C C . THR A 1 124 ? 2.056 20.801 0.696 1.00 66.69 124 THR A C 1
ATOM 1025 O O . THR A 1 124 ? 2.251 21.455 1.716 1.00 66.69 124 THR A O 1
ATOM 1028 N N . SER A 1 125 ? 1.920 21.411 -0.490 1.00 57.28 125 SER A N 1
ATOM 1029 C CA . SER A 1 125 ? 1.972 22.869 -0.711 1.00 57.28 125 SER A CA 1
ATOM 1030 C C . SER A 1 125 ? 0.689 23.642 -0.333 1.00 57.28 125 SER A C 1
ATOM 1032 O O . SER A 1 125 ? 0.594 24.830 -0.629 1.00 57.28 125 SER A O 1
ATOM 1034 N N . ARG A 1 126 ? -0.269 23.025 0.382 1.00 59.06 126 ARG A N 1
ATOM 1035 C CA . ARG A 1 126 ? -1.528 23.642 0.880 1.00 59.06 126 ARG A CA 1
ATOM 1036 C C . ARG A 1 126 ? -2.459 24.223 -0.198 1.00 59.06 126 ARG A C 1
ATOM 1038 O O . ARG A 1 126 ? -3.218 25.147 0.081 1.00 59.06 126 ARG A O 1
ATOM 1045 N N . GLU A 1 127 ? -2.450 23.679 -1.411 1.00 62.25 127 GLU A N 1
ATOM 1046 C CA . GLU A 1 127 ? -3.404 24.094 -2.457 1.00 62.25 127 GLU A CA 1
ATOM 1047 C C . GLU A 1 127 ? -4.814 23.501 -2.263 1.00 62.25 127 GLU A C 1
ATOM 1049 O O . GLU A 1 127 ? -5.771 23.950 -2.891 1.00 62.25 127 GLU A O 1
ATOM 1054 N N . GLU A 1 128 ? -4.963 22.505 -1.386 1.00 74.06 128 GLU A N 1
ATOM 1055 C CA . GLU A 1 128 ? -6.210 21.760 -1.203 1.00 74.06 128 GLU A CA 1
ATOM 1056 C C . GLU A 1 128 ? -7.126 22.353 -0.128 1.00 74.06 128 GLU A C 1
ATOM 1058 O O . GLU A 1 128 ? -6.673 22.790 0.933 1.00 74.06 128 GLU A O 1
ATOM 1063 N N . ASP A 1 129 ? -8.442 22.305 -0.372 1.00 85.19 129 ASP A N 1
ATOM 1064 C CA . ASP A 1 129 ? -9.429 22.590 0.672 1.00 85.19 129 ASP A CA 1
ATOM 1065 C C . ASP A 1 129 ? -9.394 21.507 1.772 1.00 85.19 129 ASP A C 1
ATOM 1067 O O . ASP A 1 129 ? -8.906 20.391 1.573 1.00 85.19 129 ASP A O 1
ATOM 1071 N N . GLN A 1 130 ? -9.912 21.825 2.964 1.00 86.38 130 GLN A N 1
ATOM 1072 C CA . GLN A 1 130 ? -9.847 20.910 4.110 1.00 86.38 130 GLN A CA 1
ATOM 1073 C C . GLN A 1 130 ? -10.515 19.550 3.829 1.00 86.38 130 GLN A C 1
ATOM 1075 O O . GLN A 1 130 ? -10.066 18.528 4.350 1.00 86.38 130 GLN A O 1
ATOM 1080 N N . LEU A 1 131 ? -11.570 19.516 3.005 1.00 89.25 131 LEU A N 1
ATOM 1081 C CA . LEU A 1 131 ? -12.253 18.275 2.638 1.00 89.25 131 LEU A CA 1
ATOM 1082 C C . LEU A 1 131 ? -11.354 17.411 1.749 1.00 89.25 131 LEU A C 1
ATOM 1084 O O . LEU A 1 131 ? -11.164 16.233 2.051 1.00 89.25 131 LEU A O 1
ATOM 1088 N N . ALA A 1 132 ? -10.776 17.994 0.700 1.00 89.19 132 ALA A N 1
ATOM 1089 C CA . ALA A 1 132 ? -9.844 17.321 -0.195 1.00 89.19 132 ALA A CA 1
ATOM 1090 C C . ALA A 1 132 ? -8.618 16.808 0.573 1.00 89.19 132 ALA A C 1
ATOM 1092 O O . ALA A 1 132 ? -8.200 15.668 0.373 1.00 89.19 132 ALA A O 1
ATOM 1093 N N . TRP A 1 133 ? -8.107 17.593 1.524 1.00 89.00 133 TRP A N 1
ATOM 1094 C CA . TRP A 1 133 ? -7.003 17.175 2.383 1.00 89.00 133 TRP A CA 1
ATOM 1095 C C . TRP A 1 133 ? -7.364 15.983 3.283 1.00 89.00 133 TRP A C 1
ATOM 1097 O O . TRP A 1 133 ? -6.592 15.027 3.379 1.00 89.00 133 TRP A O 1
ATOM 1107 N N . CYS A 1 134 ? -8.558 15.975 3.888 1.00 90.06 134 CYS A N 1
ATOM 1108 C CA . CYS A 1 134 ? -9.036 14.825 4.664 1.00 90.06 134 CYS A CA 1
ATOM 1109 C C . CYS A 1 134 ? -9.221 13.578 3.783 1.00 90.06 134 CYS A C 1
ATOM 1111 O O . CYS A 1 134 ? -8.844 12.482 4.189 1.00 90.06 134 CYS A O 1
ATOM 1113 N N . GLN A 1 135 ? -9.772 13.727 2.574 1.00 92.19 135 GLN A N 1
ATOM 1114 C CA . GLN A 1 135 ? -9.978 12.618 1.632 1.00 92.19 135 GLN A CA 1
ATOM 1115 C C . GLN A 1 135 ? -8.656 12.027 1.124 1.00 92.19 135 GLN A C 1
ATOM 1117 O O . GLN A 1 135 ? -8.530 10.807 1.005 1.00 92.19 135 GLN A O 1
ATOM 1122 N N . LEU A 1 136 ? -7.664 12.878 0.861 1.00 93.25 136 LEU A N 1
ATOM 1123 C CA . LEU A 1 136 ? -6.316 12.468 0.480 1.00 93.25 136 LEU A CA 1
ATOM 1124 C C . LEU A 1 136 ? -5.638 11.690 1.615 1.00 93.25 136 LEU A C 1
ATOM 1126 O O . LEU A 1 136 ? -5.158 10.579 1.386 1.00 93.25 136 LEU A O 1
ATOM 1130 N N . ASN A 1 137 ? -5.669 12.215 2.844 1.00 91.81 137 ASN A N 1
ATOM 1131 C CA . ASN A 1 137 ? -5.141 11.509 4.014 1.00 91.81 137 ASN A CA 1
ATOM 1132 C C . ASN A 1 137 ? -5.869 10.180 4.235 1.00 91.81 137 ASN A C 1
ATOM 1134 O O . ASN A 1 137 ? -5.235 9.148 4.417 1.00 91.81 137 ASN A O 1
ATOM 1138 N N . HIS A 1 138 ? -7.195 10.151 4.107 1.00 93.00 138 HIS A N 1
ATOM 1139 C CA . HIS A 1 138 ? -7.955 8.907 4.205 1.00 93.00 138 HIS A CA 1
ATOM 1140 C C . HIS A 1 138 ? -7.467 7.846 3.202 1.00 93.00 138 HIS A C 1
ATOM 1142 O O . HIS A 1 138 ? -7.277 6.687 3.579 1.00 93.00 138 HIS A O 1
ATOM 1148 N N . ALA A 1 139 ? -7.202 8.232 1.947 1.00 94.88 139 ALA A N 1
ATOM 1149 C CA . ALA A 1 139 ? -6.651 7.326 0.940 1.00 94.88 139 ALA A CA 1
ATOM 1150 C C . ALA A 1 139 ? -5.263 6.783 1.329 1.00 94.88 139 ALA A C 1
ATOM 1152 O O . ALA A 1 139 ? -5.037 5.579 1.204 1.00 94.88 139 ALA A O 1
ATOM 1153 N N . VAL A 1 140 ? -4.366 7.633 1.847 1.00 93.62 140 VAL A N 1
ATOM 1154 C CA . VAL A 1 140 ? -3.026 7.229 2.323 1.00 93.62 140 VAL A CA 1
ATOM 1155 C C . VAL A 1 140 ? -3.122 6.195 3.444 1.00 93.62 140 VAL A C 1
ATOM 1157 O O . VAL A 1 140 ? -2.457 5.161 3.395 1.00 93.62 140 VAL A O 1
ATOM 1160 N N . PHE A 1 141 ? -3.988 6.428 4.430 1.00 90.19 141 PHE A N 1
ATOM 1161 C CA . PHE A 1 141 ? -4.107 5.548 5.593 1.00 90.19 141 PHE A CA 1
ATOM 1162 C C . PHE A 1 141 ? -4.746 4.211 5.216 1.00 90.19 141 PHE A C 1
ATOM 1164 O O . PHE A 1 141 ? -4.318 3.167 5.706 1.00 90.19 141 PHE A O 1
ATOM 1171 N N . CYS A 1 142 ? -5.726 4.221 4.308 1.00 90.88 142 CYS A N 1
ATOM 1172 C CA . CYS A 1 142 ? -6.318 2.996 3.775 1.00 90.88 142 CYS A CA 1
ATOM 1173 C C . CYS A 1 142 ? -5.302 2.165 2.987 1.00 90.88 142 CYS A C 1
ATOM 1175 O O . CYS A 1 142 ? -5.252 0.947 3.150 1.00 90.88 142 CYS A O 1
ATOM 1177 N N . GLU A 1 143 ? -4.474 2.807 2.161 1.00 93.56 143 GLU A N 1
ATOM 1178 C CA . GLU A 1 143 ? -3.421 2.121 1.411 1.00 93.56 143 GLU A CA 1
ATOM 1179 C C . GLU A 1 143 ? -2.348 1.543 2.341 1.00 93.56 143 GLU A C 1
ATOM 1181 O O . GLU A 1 143 ? -1.953 0.387 2.192 1.00 93.56 143 GLU A O 1
ATOM 1186 N N . PHE A 1 144 ? -1.926 2.296 3.358 1.00 89.56 144 PHE A N 1
ATOM 1187 C CA . PHE A 1 144 ? -0.966 1.804 4.344 1.00 89.56 144 PHE A CA 1
ATOM 1188 C C . PHE A 1 144 ? -1.538 0.652 5.186 1.00 89.56 144 PHE A C 1
ATOM 1190 O O . PHE A 1 144 ? -0.854 -0.341 5.449 1.00 89.56 144 PHE A O 1
ATOM 1197 N N . LYS A 1 145 ? -2.830 0.708 5.530 1.00 84.62 145 LYS A N 1
ATOM 1198 C CA . LYS A 1 145 ? -3.533 -0.417 6.157 1.00 84.62 145 LYS A CA 1
ATOM 1199 C C . LYS A 1 145 ? -3.532 -1.654 5.254 1.00 84.62 145 LYS A C 1
ATOM 1201 O O . LYS A 1 145 ? -3.124 -2.720 5.706 1.00 84.62 145 LYS A O 1
ATOM 1206 N N . ARG A 1 146 ? -3.926 -1.517 3.983 1.00 88.62 146 ARG A N 1
ATOM 1207 C CA . ARG A 1 146 ? -3.904 -2.619 3.003 1.00 88.62 146 ARG A CA 1
ATOM 1208 C C . ARG A 1 146 ? -2.507 -3.231 2.885 1.00 88.62 146 ARG A C 1
ATOM 1210 O O . ARG A 1 146 ? -2.366 -4.448 2.841 1.00 88.62 146 ARG A O 1
ATOM 1217 N N . PHE A 1 147 ? -1.474 -2.394 2.839 1.00 89.31 147 PHE A N 1
ATOM 1218 C CA . PHE A 1 147 ? -0.085 -2.828 2.734 1.00 89.31 147 PHE A CA 1
ATOM 1219 C C . PHE A 1 147 ? 0.371 -3.633 3.958 1.00 89.31 147 PHE A C 1
ATOM 1221 O O . PHE A 1 147 ? 0.937 -4.714 3.816 1.00 89.31 147 PHE A O 1
ATOM 1228 N N . THR A 1 148 ? 0.069 -3.157 5.167 1.00 82.31 148 THR A N 1
ATOM 1229 C CA . THR A 1 148 ? 0.398 -3.881 6.409 1.00 82.31 148 THR A CA 1
ATOM 1230 C C . THR A 1 148 ? -0.430 -5.160 6.578 1.00 82.31 148 THR A C 1
ATOM 1232 O O . THR A 1 148 ? 0.062 -6.135 7.141 1.00 82.31 148 THR A O 1
ATOM 1235 N N . GLU A 1 149 ? -1.641 -5.218 6.010 1.00 77.75 149 GLU A N 1
ATOM 1236 C CA . GLU A 1 149 ? -2.464 -6.434 5.901 1.00 77.75 149 GLU A CA 1
ATOM 1237 C C . GLU A 1 149 ? -1.839 -7.546 5.049 1.00 77.75 149 GLU A C 1
ATOM 1239 O O . GLU A 1 149 ? -2.201 -8.709 5.219 1.00 77.75 149 GLU A O 1
ATOM 1244 N N . LEU A 1 150 ? -0.843 -7.231 4.218 1.00 83.06 150 LEU A N 1
ATOM 1245 C CA . LEU A 1 150 ? -0.020 -8.225 3.521 1.00 83.06 150 LEU A CA 1
ATOM 1246 C C . LEU A 1 150 ? 1.132 -8.770 4.391 1.00 83.06 150 LEU A C 1
ATOM 1248 O O . LEU A 1 150 ? 1.934 -9.571 3.913 1.00 83.06 150 LEU A O 1
ATOM 1252 N N . GLY A 1 151 ? 1.246 -8.341 5.654 1.00 80.62 151 GLY A N 1
ATOM 1253 C CA . GLY A 1 151 ? 2.349 -8.707 6.549 1.00 80.62 151 GLY A CA 1
ATOM 1254 C C . GLY A 1 151 ? 3.665 -7.999 6.210 1.00 80.62 151 GLY A C 1
ATOM 1255 O O . GLY A 1 151 ? 4.745 -8.520 6.505 1.00 80.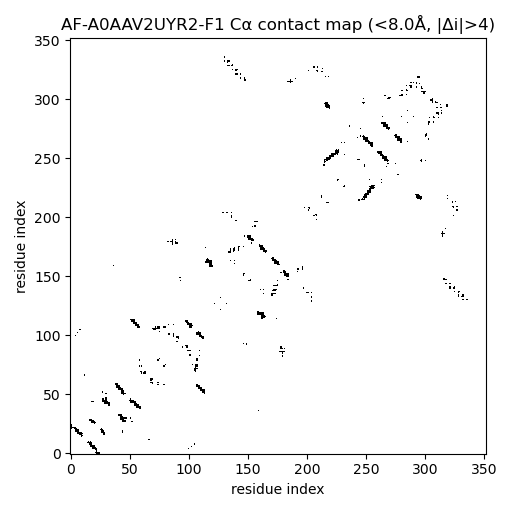62 151 GLY A O 1
ATOM 1256 N N . LEU A 1 152 ? 3.588 -6.832 5.566 1.00 86.62 152 LEU A N 1
ATOM 1257 C CA . LEU A 1 152 ? 4.736 -6.068 5.082 1.00 86.62 152 LEU A CA 1
ATOM 1258 C C . LEU A 1 152 ? 5.016 -4.842 5.957 1.00 86.62 152 LEU A C 1
ATOM 1260 O O . LEU A 1 152 ? 4.100 -4.192 6.463 1.00 86.62 152 LEU A O 1
ATOM 1264 N N . LYS A 1 153 ? 6.301 -4.502 6.090 1.00 85.81 153 LYS A N 1
ATOM 1265 C CA . LYS A 1 153 ? 6.798 -3.292 6.756 1.00 85.81 153 LYS A CA 1
ATOM 1266 C C . LYS A 1 153 ? 7.623 -2.475 5.773 1.00 85.81 153 LYS A C 1
ATOM 1268 O O . LYS A 1 153 ? 8.589 -2.980 5.212 1.00 85.81 153 LYS A O 1
ATOM 1273 N N . HIS A 1 154 ? 7.279 -1.205 5.597 1.00 88.56 154 HIS A N 1
ATOM 1274 C CA . HIS A 1 154 ? 8.061 -0.292 4.770 1.00 88.56 154 HIS A CA 1
ATOM 1275 C C . HIS A 1 154 ? 9.157 0.365 5.622 1.00 88.56 154 HIS A C 1
ATOM 1277 O O . HIS A 1 154 ? 8.833 1.137 6.522 1.00 88.56 154 HIS A O 1
ATOM 1283 N N . CYS A 1 155 ? 10.437 0.053 5.380 1.00 86.31 155 CYS A N 1
ATOM 1284 C CA . CYS A 1 155 ? 11.536 0.531 6.237 1.00 86.31 155 CYS A CA 1
ATOM 1285 C C . CYS A 1 155 ? 12.060 1.931 5.871 1.00 86.31 155 CYS A C 1
ATOM 1287 O O . CYS A 1 155 ? 12.822 2.499 6.640 1.00 86.31 155 CYS A O 1
ATOM 1289 N N . ASP A 1 156 ? 11.660 2.484 4.725 1.00 85.75 156 ASP A N 1
ATOM 1290 C CA . ASP A 1 156 ? 11.974 3.861 4.308 1.00 85.75 156 ASP A CA 1
ATOM 1291 C C . ASP A 1 156 ? 10.680 4.644 4.026 1.00 85.75 156 ASP A C 1
ATOM 1293 O O . ASP A 1 156 ? 10.439 5.115 2.916 1.00 85.75 156 ASP A O 1
ATOM 1297 N N . LEU A 1 157 ? 9.734 4.654 4.972 1.00 84.94 157 LEU A N 1
ATOM 1298 C CA . LEU A 1 157 ? 8.448 5.318 4.739 1.00 84.94 157 LEU A CA 1
ATOM 1299 C C . LEU A 1 157 ? 8.618 6.844 4.785 1.00 84.94 157 LEU A C 1
ATOM 1301 O O . LEU A 1 157 ? 9.012 7.401 5.804 1.00 84.94 157 LEU A O 1
ATOM 1305 N N . LYS A 1 158 ? 8.277 7.519 3.687 1.00 86.19 158 LYS A N 1
ATOM 1306 C CA . LYS A 1 158 ? 8.342 8.980 3.525 1.00 86.19 158 LYS A CA 1
ATOM 1307 C C . LYS A 1 158 ? 7.290 9.449 2.522 1.00 86.19 158 LYS A C 1
ATOM 1309 O O . LYS A 1 158 ? 6.747 8.634 1.778 1.00 86.19 158 LYS A O 1
ATOM 1314 N N . TYR A 1 159 ? 7.019 10.753 2.462 1.00 86.50 159 TYR A N 1
ATOM 1315 C CA . TYR A 1 159 ? 5.989 11.308 1.567 1.00 86.50 159 TYR A CA 1
ATOM 1316 C C . TYR A 1 159 ? 6.252 10.992 0.085 1.00 86.50 159 TYR A C 1
ATOM 1318 O O . TYR A 1 159 ? 5.318 10.728 -0.666 1.00 86.50 159 TYR A O 1
ATOM 1326 N N . ASP A 1 160 ? 7.513 10.928 -0.340 1.00 86.62 160 ASP A N 1
ATOM 1327 C CA . ASP A 1 160 ? 7.860 10.594 -1.730 1.00 86.62 160 ASP A CA 1
ATOM 1328 C C . ASP A 1 160 ? 7.506 9.152 -2.126 1.00 86.62 160 ASP A C 1
ATOM 1330 O O . ASP A 1 160 ? 7.345 8.867 -3.312 1.00 86.62 160 ASP A O 1
ATOM 1334 N N . ASN A 1 161 ? 7.320 8.266 -1.142 1.00 90.38 161 ASN A N 1
ATOM 1335 C CA . ASN A 1 161 ? 7.015 6.851 -1.358 1.00 90.38 161 ASN A CA 1
ATOM 1336 C C . ASN A 1 161 ? 5.505 6.560 -1.407 1.00 90.38 161 ASN A C 1
ATOM 1338 O O . ASN A 1 161 ? 5.096 5.402 -1.476 1.00 90.38 161 ASN A O 1
ATOM 1342 N N . PHE A 1 162 ? 4.675 7.607 -1.439 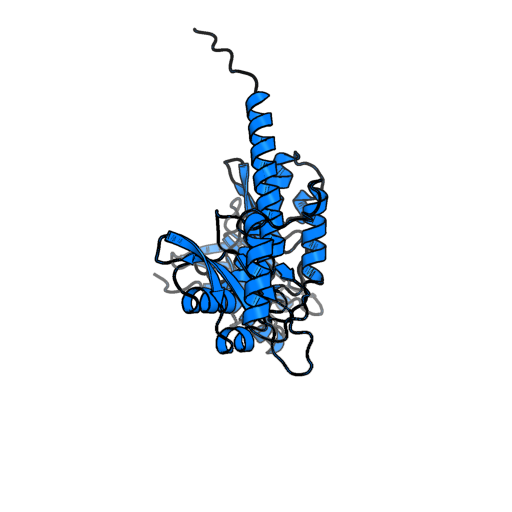1.00 91.62 162 PHE A N 1
ATOM 1343 C CA . PHE A 1 162 ? 3.252 7.519 -1.754 1.00 91.62 162 PHE A CA 1
ATOM 1344 C C . PHE A 1 162 ? 2.952 8.245 -3.063 1.00 91.62 162 PHE A C 1
ATOM 1346 O O . PHE A 1 162 ? 3.228 9.437 -3.183 1.00 91.62 162 PHE A O 1
ATOM 1353 N N . LEU A 1 163 ? 2.324 7.564 -4.023 1.00 93.19 163 LEU A N 1
ATOM 1354 C CA . LEU A 1 163 ? 1.674 8.210 -5.164 1.00 93.19 163 LEU A CA 1
ATOM 1355 C C . LEU A 1 163 ? 0.200 8.425 -4.863 1.00 93.19 163 LEU A C 1
ATOM 1357 O O . LEU A 1 163 ? -0.475 7.519 -4.384 1.00 93.19 163 LEU A O 1
ATOM 1361 N N . ILE A 1 164 ? -0.300 9.607 -5.192 1.00 93.88 164 ILE A N 1
ATOM 1362 C CA . ILE A 1 164 ? -1.691 10.002 -5.035 1.00 93.88 164 ILE A CA 1
ATOM 1363 C C . ILE A 1 164 ? -2.281 10.271 -6.418 1.00 93.88 164 ILE A C 1
ATOM 1365 O O . ILE A 1 164 ? -1.882 11.199 -7.129 1.00 93.88 164 ILE A O 1
ATOM 1369 N N . GLU A 1 165 ? -3.259 9.456 -6.791 1.00 94.56 165 GLU A N 1
ATOM 1370 C CA . GLU A 1 165 ? -4.122 9.655 -7.947 1.00 94.56 165 GLU A CA 1
ATOM 1371 C C . GLU A 1 165 ? -5.393 10.374 -7.499 1.00 94.56 165 GLU A C 1
ATOM 1373 O O . GLU A 1 165 ? -6.140 9.872 -6.658 1.00 94.56 165 GLU A O 1
ATOM 1378 N N . ARG A 1 166 ? -5.670 11.534 -8.099 1.00 92.31 166 ARG A N 1
ATOM 1379 C CA . ARG A 1 166 ? -6.989 12.162 -8.027 1.00 92.31 166 ARG A CA 1
ATOM 1380 C C . ARG A 1 166 ? -7.847 11.616 -9.162 1.00 92.31 166 ARG A C 1
ATOM 1382 O O . ARG A 1 166 ? -7.532 11.828 -10.333 1.00 92.31 166 ARG A O 1
ATOM 1389 N N . LYS A 1 167 ? -8.934 10.938 -8.815 1.00 92.25 167 LYS A N 1
ATOM 1390 C CA . LYS A 1 167 ? -9.916 10.430 -9.772 1.00 92.25 167 LYS A CA 1
ATOM 1391 C C . LYS A 1 167 ? -10.820 11.553 -10.276 1.00 92.25 167 LYS A C 1
ATOM 1393 O O . LYS A 1 167 ? -10.934 12.616 -9.668 1.00 92.25 167 LYS A O 1
ATOM 1398 N N . GLN A 1 168 ? -11.498 11.300 -11.394 1.00 88.00 168 GLN A N 1
ATOM 1399 C CA . GLN A 1 168 ? -12.414 12.264 -12.018 1.00 88.00 168 GLN A CA 1
ATOM 1400 C C . GLN A 1 168 ? -13.604 12.638 -11.125 1.00 88.00 168 GLN A C 1
ATOM 1402 O O . GLN A 1 168 ? -14.108 13.753 -11.213 1.00 88.00 168 GLN A O 1
ATOM 1407 N N . ASP A 1 169 ? -14.031 11.728 -10.249 1.00 85.19 169 ASP A N 1
ATOM 1408 C CA . ASP A 1 169 ? -15.096 11.955 -9.266 1.00 85.19 169 ASP A CA 1
ATOM 1409 C C . ASP A 1 169 ? -14.638 12.785 -8.049 1.00 85.19 169 ASP A C 1
ATOM 1411 O O . ASP A 1 169 ? -15.413 13.009 -7.122 1.00 85.19 169 ASP A O 1
ATOM 1415 N N . GLY A 1 170 ? -13.383 13.248 -8.045 1.00 83.12 170 GLY A N 1
ATOM 1416 C CA . GLY A 1 170 ? -12.787 14.015 -6.956 1.00 83.12 170 GLY A CA 1
ATOM 1417 C C . GLY A 1 170 ? -12.283 13.163 -5.792 1.00 83.12 170 GLY A C 1
ATOM 1418 O O . GLY A 1 170 ? -11.728 13.717 -4.848 1.00 83.12 170 GLY A O 1
ATOM 1419 N N . THR A 1 171 ? -12.433 11.836 -5.845 1.00 88.81 171 THR A N 1
ATOM 1420 C CA . THR A 1 171 ? -11.861 10.939 -4.835 1.00 88.81 171 THR A CA 1
ATOM 1421 C C . THR A 1 171 ? -10.372 10.704 -5.073 1.00 88.81 171 THR A C 1
ATOM 1423 O O . THR A 1 171 ? -9.843 10.933 -6.164 1.00 88.81 171 THR A O 1
ATOM 1426 N N . PHE A 1 172 ? -9.680 10.224 -4.042 1.00 94.19 172 PHE A N 1
ATOM 1427 C CA . PHE A 1 172 ? -8.254 9.931 -4.106 1.00 94.19 172 PHE A CA 1
ATOM 1428 C C . PHE A 1 172 ? -7.994 8.434 -3.998 1.00 94.19 172 PHE A C 1
ATOM 1430 O O . PHE A 1 172 ? -8.703 7.704 -3.301 1.00 94.19 172 PHE A O 1
ATOM 1437 N N . ARG A 1 173 ? -6.932 7.983 -4.659 1.00 95.94 173 ARG A N 1
ATOM 1438 C CA . ARG A 1 173 ? -6.328 6.671 -4.446 1.00 95.94 173 ARG A CA 1
ATOM 1439 C C . ARG A 1 173 ? -4.847 6.856 -4.162 1.00 95.94 173 ARG A C 1
ATOM 1441 O O . ARG A 1 173 ? -4.169 7.567 -4.896 1.00 95.94 173 ARG A O 1
ATOM 1448 N N . ALA A 1 174 ? -4.373 6.225 -3.097 1.00 96.06 174 ALA A N 1
ATOM 1449 C CA . ALA A 1 174 ? -2.961 6.196 -2.764 1.00 96.06 174 ALA A CA 1
ATOM 1450 C C . ALA A 1 174 ? -2.340 4.866 -3.206 1.00 96.06 174 ALA A C 1
ATOM 1452 O O . ALA A 1 174 ? -3.021 3.839 -3.238 1.00 96.06 174 ALA A O 1
ATOM 1453 N N . TYR A 1 175 ? -1.052 4.902 -3.521 1.00 96.00 175 TYR A N 1
ATOM 1454 C CA . TYR A 1 175 ? -0.235 3.745 -3.858 1.00 96.00 175 TYR A CA 1
ATOM 1455 C C . TYR A 1 175 ? 1.107 3.855 -3.138 1.00 96.00 175 TYR A C 1
ATOM 1457 O O . TYR A 1 175 ? 1.748 4.904 -3.212 1.00 96.00 175 TYR A O 1
ATOM 1465 N N . ILE A 1 176 ? 1.555 2.787 -2.479 1.00 94.06 176 ILE A N 1
ATOM 1466 C CA . ILE A 1 176 ? 2.911 2.720 -1.910 1.00 94.06 176 ILE A CA 1
ATOM 1467 C C . ILE A 1 176 ? 3.903 2.263 -2.984 1.00 94.06 176 ILE A C 1
ATOM 1469 O O . ILE A 1 176 ? 3.669 1.273 -3.682 1.00 94.06 176 ILE A O 1
ATOM 1473 N N . ILE A 1 177 ? 5.014 2.983 -3.119 1.00 92.75 177 ILE A N 1
ATOM 1474 C CA . ILE A 1 177 ? 6.092 2.693 -4.072 1.00 92.75 177 ILE A CA 1
ATOM 1475 C C . ILE A 1 177 ? 7.443 2.592 -3.357 1.00 92.75 177 ILE A C 1
ATOM 1477 O O . ILE A 1 177 ? 7.524 2.801 -2.156 1.00 92.75 177 ILE A O 1
ATOM 1481 N N . ASP A 1 178 ? 8.497 2.290 -4.119 1.00 90.31 178 ASP A N 1
ATOM 1482 C CA . ASP A 1 178 ? 9.869 2.101 -3.622 1.00 90.31 178 ASP A CA 1
ATOM 1483 C C . ASP A 1 178 ? 10.024 0.907 -2.668 1.00 90.31 178 ASP A C 1
ATOM 1485 O O . ASP A 1 178 ? 10.441 1.003 -1.515 1.00 90.31 178 ASP A O 1
ATOM 1489 N N . LEU A 1 179 ? 9.665 -0.268 -3.189 1.00 93.31 179 LEU A N 1
ATOM 1490 C CA . LEU A 1 179 ? 9.458 -1.475 -2.392 1.00 93.31 179 LEU A CA 1
ATOM 1491 C C . LEU A 1 179 ? 10.753 -2.250 -2.087 1.00 93.31 179 LEU A C 1
ATOM 1493 O O . LEU A 1 179 ? 10.701 -3.351 -1.541 1.00 93.31 179 LEU A O 1
ATOM 1497 N N . ASP A 1 180 ? 11.922 -1.701 -2.418 1.00 89.88 180 ASP A N 1
ATOM 1498 C CA . ASP A 1 180 ? 13.209 -2.377 -2.224 1.00 89.88 180 ASP A CA 1
ATOM 1499 C C . ASP A 1 180 ? 13.693 -2.387 -0.764 1.00 89.88 180 ASP A C 1
ATOM 1501 O O . ASP A 1 180 ? 14.497 -3.238 -0.381 1.00 89.88 180 ASP A O 1
ATOM 1505 N N . SER A 1 181 ? 13.161 -1.485 0.062 1.00 87.94 181 SER A N 1
ATOM 1506 C CA . SER A 1 181 ? 13.407 -1.394 1.505 1.00 87.94 181 SER A CA 1
ATOM 1507 C C . SER A 1 181 ? 12.363 -2.144 2.343 1.00 87.94 181 SER A C 1
ATOM 1509 O O . SER A 1 181 ? 12.378 -2.076 3.574 1.00 87.94 181 SER A O 1
ATOM 1511 N N . VAL A 1 182 ? 11.427 -2.856 1.708 1.00 91.12 182 VAL A N 1
ATOM 1512 C CA . VAL A 1 182 ? 10.320 -3.515 2.410 1.00 91.12 182 VAL A CA 1
ATOM 1513 C C . VAL A 1 182 ? 10.794 -4.779 3.119 1.00 91.12 182 VAL A C 1
ATOM 1515 O O . VAL A 1 182 ? 11.405 -5.659 2.520 1.00 91.12 182 VAL A O 1
ATOM 1518 N N . GLY A 1 183 ? 10.477 -4.886 4.404 1.00 88.56 183 GLY A N 1
ATOM 1519 C CA . GLY A 1 183 ? 10.687 -6.073 5.222 1.00 88.56 183 GLY A CA 1
ATOM 1520 C C . GLY A 1 183 ? 9.385 -6.808 5.535 1.00 88.56 183 GLY A C 1
ATOM 1521 O O . GLY A 1 183 ? 8.286 -6.385 5.172 1.00 88.56 183 GLY A O 1
ATOM 1522 N N . LYS A 1 184 ? 9.512 -7.915 6.269 1.00 85.12 184 LYS A N 1
ATOM 1523 C CA . LYS A 1 184 ? 8.368 -8.582 6.901 1.00 85.12 184 LYS A CA 1
ATOM 1524 C C . LYS A 1 184 ? 8.016 -7.859 8.191 1.00 85.12 184 LYS A C 1
ATOM 1526 O O . LYS A 1 184 ? 8.912 -7.578 8.983 1.00 85.12 184 LYS A O 1
ATOM 1531 N N . LEU A 1 185 ? 6.728 -7.626 8.398 1.00 77.81 185 LEU A N 1
ATOM 1532 C CA . LEU A 1 185 ? 6.207 -7.088 9.643 1.00 77.81 185 LEU A CA 1
ATOM 1533 C C . LEU A 1 185 ? 6.345 -8.137 10.751 1.00 77.81 185 LEU A C 1
ATOM 1535 O O . LEU A 1 185 ? 5.874 -9.270 10.612 1.00 77.81 185 LEU A O 1
ATOM 1539 N N . LYS A 1 186 ? 7.019 -7.776 11.840 1.00 73.56 186 LYS A N 1
ATOM 1540 C CA . LYS A 1 186 ? 7.186 -8.619 13.024 1.00 73.56 186 LYS A CA 1
ATOM 1541 C C . LYS A 1 186 ? 6.195 -8.219 14.121 1.00 73.56 186 LYS A C 1
ATOM 1543 O O . LYS A 1 186 ? 5.822 -7.053 14.205 1.00 73.56 186 LYS A O 1
ATOM 1548 N N . PRO A 1 187 ? 5.798 -9.148 15.011 1.00 58.12 187 PRO A N 1
ATOM 1549 C CA . PRO A 1 187 ? 4.895 -8.835 16.122 1.00 58.12 187 PRO A CA 1
ATOM 1550 C C . PRO A 1 187 ? 5.414 -7.755 17.084 1.00 58.12 187 PRO A C 1
ATOM 1552 O O . PRO A 1 187 ? 4.618 -7.125 17.772 1.00 58.12 187 PRO A O 1
ATOM 1555 N N . ASP A 1 188 ? 6.734 -7.579 17.158 1.00 57.50 188 ASP A N 1
ATOM 1556 C CA . ASP A 1 188 ? 7.444 -6.628 18.013 1.00 57.50 188 ASP A CA 1
ATOM 1557 C C . ASP A 1 188 ? 7.994 -5.415 17.251 1.00 57.50 188 ASP A C 1
ATOM 1559 O O . ASP A 1 188 ? 8.679 -4.587 17.855 1.00 57.50 188 ASP A O 1
ATOM 1563 N N . ASP A 1 189 ? 7.706 -5.291 15.948 1.00 62.06 189 ASP A N 1
ATOM 1564 C CA . ASP A 1 189 ? 8.056 -4.091 15.196 1.00 62.06 189 ASP A CA 1
ATOM 1565 C C . ASP A 1 189 ? 7.319 -2.902 15.815 1.00 62.06 189 ASP A C 1
ATOM 1567 O O . ASP A 1 189 ? 6.133 -2.679 15.579 1.00 62.06 189 ASP A O 1
ATOM 1571 N N . GLN A 1 190 ? 8.038 -2.127 16.626 1.00 50.00 190 GLN A N 1
ATOM 1572 C CA . GLN A 1 190 ? 7.517 -0.879 17.151 1.00 50.00 190 GLN A CA 1
ATOM 1573 C C . GLN A 1 190 ? 7.374 0.100 15.985 1.00 50.00 190 GLN A C 1
ATOM 1575 O O . GLN A 1 190 ? 8.359 0.481 15.358 1.00 50.00 190 GLN A O 1
ATOM 1580 N N . ASP A 1 191 ? 6.136 0.447 15.662 1.00 54.44 191 ASP A N 1
ATOM 1581 C CA . ASP A 1 191 ? 5.546 1.782 15.537 1.00 54.44 191 ASP A CA 1
ATOM 1582 C C . ASP A 1 191 ? 6.386 3.028 15.165 1.00 54.44 191 ASP A C 1
ATOM 1584 O O . ASP A 1 191 ? 5.795 3.983 14.680 1.00 54.44 191 ASP A O 1
ATOM 1588 N N . TYR A 1 192 ? 7.701 3.104 15.374 1.00 52.00 192 TYR A N 1
ATOM 1589 C CA . TYR A 1 192 ? 8.416 4.384 15.458 1.00 52.00 192 TYR A CA 1
ATOM 1590 C C . TYR A 1 192 ? 8.459 5.194 14.153 1.00 52.00 192 TYR A C 1
ATOM 1592 O O . TYR A 1 192 ? 8.004 6.335 14.152 1.00 52.00 192 TYR A O 1
ATOM 1600 N N . ASP A 1 193 ? 8.947 4.640 13.042 1.00 57.28 193 ASP A N 1
ATOM 1601 C CA . ASP A 1 193 ? 9.218 5.478 11.859 1.00 57.28 193 ASP A CA 1
ATOM 1602 C C . ASP A 1 193 ? 7.945 5.869 11.096 1.00 57.28 193 ASP A C 1
ATOM 1604 O O . ASP A 1 193 ? 7.761 7.020 10.701 1.00 57.28 193 ASP A O 1
ATOM 1608 N N . TRP A 1 194 ? 7.010 4.932 10.929 1.00 68.44 194 TRP A N 1
ATOM 1609 C CA . TRP A 1 194 ? 5.781 5.190 10.180 1.00 68.44 194 TRP A CA 1
ATOM 1610 C C . TRP A 1 194 ? 4.713 5.909 11.008 1.00 68.44 194 TRP A C 1
ATOM 1612 O O . TRP A 1 194 ? 3.951 6.677 10.423 1.00 68.44 194 TRP A O 1
ATOM 1622 N N . ASN A 1 195 ? 4.669 5.761 12.344 1.00 63.84 195 ASN A N 1
ATOM 1623 C CA . ASN A 1 195 ? 3.766 6.592 13.149 1.00 63.84 195 ASN A CA 1
ATOM 1624 C C . ASN A 1 195 ? 4.158 8.061 13.111 1.00 63.84 195 ASN A C 1
ATOM 1626 O O . ASN A 1 195 ? 3.266 8.884 13.208 1.00 63.84 195 ASN A O 1
ATOM 1630 N N . ILE A 1 196 ? 5.439 8.416 12.984 1.00 67.38 196 ILE A N 1
ATOM 1631 C CA . ILE A 1 196 ? 5.824 9.832 12.896 1.00 67.38 196 ILE A CA 1
ATOM 1632 C C . ILE A 1 196 ? 5.254 10.441 11.611 1.00 67.38 196 ILE A C 1
ATOM 1634 O O . ILE A 1 196 ? 4.597 11.478 11.653 1.00 67.38 196 ILE A O 1
ATOM 1638 N N . VAL A 1 197 ? 5.448 9.757 10.481 1.00 75.56 197 VAL A N 1
ATOM 1639 C CA . VAL A 1 197 ? 4.948 10.194 9.169 1.00 75.56 197 VAL A CA 1
ATOM 1640 C C . VAL A 1 197 ? 3.419 10.238 9.156 1.00 75.56 197 VAL A C 1
ATOM 1642 O O . VAL A 1 197 ? 2.836 11.237 8.744 1.00 75.56 197 VAL A O 1
ATOM 1645 N N . LEU A 1 198 ? 2.755 9.184 9.635 1.00 78.50 198 LEU A N 1
ATOM 1646 C CA . LEU A 1 198 ? 1.294 9.113 9.647 1.00 78.50 198 LEU A CA 1
ATOM 1647 C C . LEU A 1 198 ? 0.670 10.046 10.688 1.00 78.50 198 LEU A C 1
ATOM 1649 O O . LEU A 1 198 ? -0.336 10.674 10.387 1.00 78.50 198 LEU A O 1
ATOM 1653 N N . ALA A 1 199 ? 1.256 10.207 11.874 1.00 74.19 199 ALA A N 1
ATOM 1654 C CA . ALA A 1 199 ? 0.773 11.182 12.850 1.00 74.19 199 ALA A CA 1
ATOM 1655 C C . ALA A 1 199 ? 0.918 12.607 12.313 1.00 74.19 199 ALA A C 1
ATOM 1657 O O . ALA A 1 199 ? -0.040 13.361 12.394 1.00 74.19 199 ALA A O 1
ATOM 1658 N N . SER A 1 200 ? 2.047 12.949 11.678 1.00 80.00 200 SER A N 1
ATOM 1659 C CA . SER A 1 200 ? 2.218 14.263 11.041 1.00 80.00 200 SER A CA 1
ATOM 1660 C C . SER A 1 200 ? 1.153 14.515 9.972 1.00 80.00 200 SER A C 1
ATOM 1662 O O . SER A 1 200 ? 0.543 15.579 9.954 1.00 80.00 200 SER A O 1
ATOM 1664 N N . LEU A 1 201 ? 0.892 13.527 9.111 1.00 83.25 201 LEU A N 1
ATOM 1665 C CA . LEU A 1 201 ? -0.158 13.603 8.092 1.00 83.25 201 LEU A CA 1
ATOM 1666 C C . LEU A 1 201 ? -1.555 13.775 8.703 1.00 83.25 201 LEU A C 1
ATOM 1668 O O . LEU A 1 201 ? -2.368 14.553 8.202 1.00 83.25 201 LEU A O 1
ATOM 1672 N N . PHE A 1 202 ? -1.832 13.072 9.803 1.00 83.12 202 PHE A N 1
ATOM 1673 C CA . PHE A 1 202 ? -3.092 13.208 10.522 1.00 83.12 202 PHE A CA 1
ATOM 1674 C C . PHE A 1 202 ? -3.230 14.589 11.170 1.00 83.12 202 PHE A C 1
ATOM 1676 O O . PHE A 1 202 ? -4.262 15.237 11.008 1.00 83.12 202 PHE A O 1
ATOM 1683 N N . ASP A 1 203 ? -2.197 15.062 11.861 1.00 79.75 203 ASP A N 1
ATOM 1684 C CA . ASP A 1 203 ? -2.188 16.353 12.548 1.00 79.75 203 ASP A CA 1
ATOM 1685 C C . ASP A 1 203 ? -2.376 17.514 11.555 1.00 79.75 203 ASP A C 1
ATOM 1687 O O . ASP A 1 203 ? -3.105 18.467 11.843 1.00 79.75 203 ASP A O 1
ATOM 1691 N N . ASP A 1 204 ? -1.838 17.390 10.335 1.00 78.12 204 ASP A N 1
ATOM 1692 C CA . ASP A 1 204 ? -2.034 18.356 9.247 1.00 78.12 204 ASP A CA 1
ATOM 1693 C C . ASP A 1 204 ? -3.506 18.492 8.806 1.00 78.12 204 ASP A C 1
ATOM 1695 O O . ASP A 1 204 ? -3.868 19.461 8.137 1.00 78.12 204 ASP A O 1
ATOM 1699 N N . THR A 1 205 ? -4.393 17.561 9.177 1.00 80.19 205 THR A N 1
ATOM 1700 C CA . THR A 1 205 ? -5.844 17.702 8.940 1.00 80.19 205 THR A CA 1
ATOM 1701 C C . THR A 1 205 ? -6.535 18.662 9.914 1.00 80.19 205 THR A C 1
ATOM 1703 O O . THR A 1 205 ? -7.688 19.054 9.692 1.00 80.19 205 THR A O 1
ATOM 1706 N N . GLY A 1 206 ? -5.846 19.059 10.990 1.00 75.31 206 GLY A N 1
ATOM 1707 C CA . GLY A 1 206 ? -6.404 19.843 12.091 1.00 75.31 206 GLY A CA 1
ATOM 1708 C C . GLY A 1 206 ? -7.324 19.036 13.015 1.00 75.31 206 GLY A C 1
ATOM 1709 O O . GLY A 1 206 ? -7.994 19.614 13.874 1.00 75.31 206 GLY A O 1
ATOM 1710 N N . LEU A 1 207 ? -7.386 17.712 12.839 1.00 75.25 207 LEU A N 1
ATOM 1711 C CA . LEU A 1 207 ? -8.091 16.804 13.734 1.00 75.25 207 LEU A CA 1
ATOM 1712 C C . LEU A 1 207 ? -7.219 16.486 14.947 1.00 75.25 207 LEU A C 1
ATOM 1714 O O . LEU A 1 207 ? -6.006 16.340 14.846 1.00 75.25 207 LEU A O 1
ATOM 1718 N N . LYS A 1 208 ? -7.851 16.348 16.113 1.00 68.62 208 LYS A N 1
ATOM 1719 C CA . LYS A 1 208 ? -7.153 15.829 17.289 1.00 68.62 208 LYS A CA 1
ATOM 1720 C C . LYS A 1 208 ? -6.976 14.331 17.126 1.00 68.62 208 LYS A C 1
ATOM 1722 O O . LYS A 1 208 ? -7.953 13.637 16.836 1.00 68.62 208 LYS A O 1
ATOM 1727 N N . SER A 1 209 ? -5.749 13.853 17.335 1.00 59.31 209 SER A N 1
ATOM 1728 C CA . SER A 1 209 ? -5.484 12.422 17.457 1.00 59.31 209 SER A CA 1
ATOM 1729 C C . SER A 1 209 ? -6.489 11.817 18.448 1.00 59.31 209 SER A C 1
ATOM 1731 O O . SER A 1 209 ? -6.683 12.369 19.532 1.00 59.31 209 SER A O 1
ATOM 1733 N N . PRO A 1 210 ? -7.204 10.751 18.068 1.00 55.09 210 PRO A N 1
ATOM 1734 C CA . PRO A 1 210 ? -8.283 10.241 18.893 1.00 55.09 210 PRO A CA 1
ATOM 1735 C C . PRO A 1 210 ? -7.740 9.592 20.168 1.00 55.09 210 PRO A C 1
ATOM 1737 O O . PRO A 1 210 ? -7.059 8.570 20.128 1.00 55.09 210 PRO A O 1
ATOM 1740 N N . ASP A 1 211 ? -8.112 10.167 21.311 1.00 40.00 211 ASP A N 1
ATOM 1741 C CA . ASP A 1 211 ? -7.776 9.656 22.648 1.00 40.00 211 ASP A CA 1
ATOM 1742 C C . ASP A 1 211 ? -8.651 8.453 23.061 1.00 40.00 211 ASP A C 1
ATOM 1744 O O . ASP A 1 211 ? -8.433 7.829 24.101 1.00 40.00 211 ASP A O 1
ATOM 1748 N N . VAL A 1 212 ? -9.679 8.128 22.262 1.00 38.53 212 VAL A N 1
ATOM 1749 C CA . VAL A 1 212 ? -10.734 7.164 22.602 1.00 38.53 212 VAL A CA 1
ATOM 1750 C C . VAL A 1 212 ? -10.976 6.187 21.452 1.00 38.53 212 VAL A C 1
ATOM 1752 O O . VAL A 1 212 ? -11.087 6.571 20.293 1.00 38.53 212 VAL A O 1
ATOM 1755 N N . CYS A 1 213 ? -11.092 4.907 21.802 1.00 36.59 213 CYS A N 1
ATOM 1756 C CA . CYS A 1 213 ? -11.384 3.791 20.904 1.00 36.59 213 CYS A CA 1
ATOM 1757 C C . CYS A 1 213 ? -12.680 4.012 20.093 1.00 36.59 213 CYS A C 1
ATOM 1759 O O . CYS A 1 213 ? -13.701 4.337 20.708 1.00 36.59 213 CYS A O 1
ATOM 1761 N N . PRO A 1 214 ? -12.709 3.799 18.757 1.00 36.34 214 PRO A N 1
ATOM 1762 C CA . PRO A 1 214 ? -13.927 3.971 17.978 1.00 36.34 214 PRO A CA 1
ATOM 1763 C C . PRO A 1 214 ? -14.991 2.961 18.423 1.00 36.34 214 PRO A C 1
ATOM 1765 O O . PRO A 1 214 ? -14.658 1.822 18.775 1.00 36.34 214 PRO A O 1
ATOM 1768 N N . PRO A 1 215 ? -16.287 3.303 18.343 1.00 34.44 215 PRO A N 1
ATOM 1769 C CA . PRO A 1 215 ? -17.363 2.367 18.638 1.00 34.44 215 PRO A CA 1
ATOM 1770 C C . PRO A 1 215 ? -17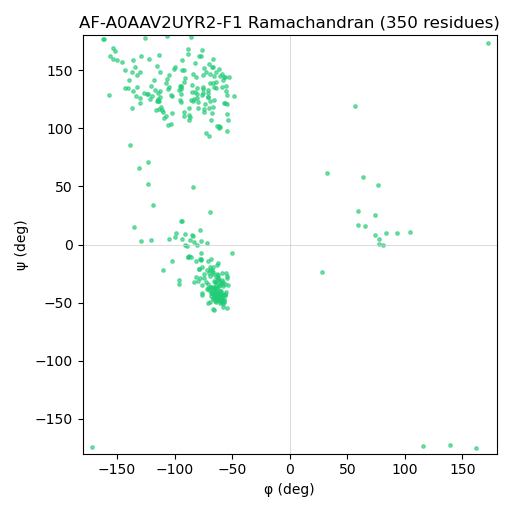.253 1.078 17.807 1.00 34.44 215 PRO A C 1
ATOM 1772 O O . PRO A 1 215 ? -17.455 1.060 16.594 1.00 34.44 215 PRO A O 1
ATOM 1775 N N . GLY A 1 216 ? -16.963 -0.036 18.481 1.00 35.44 216 GLY A N 1
ATOM 1776 C CA . GLY A 1 216 ? -16.857 -1.354 17.856 1.00 35.44 216 GLY A CA 1
ATOM 1777 C C . GLY A 1 216 ? -15.452 -1.775 17.418 1.00 35.44 216 GLY A C 1
ATOM 1778 O O . GLY A 1 216 ? -15.307 -2.806 16.760 1.00 35.44 216 GLY A O 1
ATOM 1779 N N . TYR A 1 217 ? -14.442 -1.012 17.816 1.00 34.00 217 TYR A N 1
ATOM 1780 C CA . TYR A 1 217 ? -13.074 -1.483 17.951 1.00 34.00 217 TYR A CA 1
ATOM 1781 C C . TYR A 1 217 ? -12.825 -1.926 19.381 1.00 34.00 217 TYR A C 1
ATOM 1783 O O . TYR A 1 217 ? -13.419 -1.423 20.334 1.00 34.00 217 TYR A O 1
ATOM 1791 N N . VAL A 1 218 ? -11.934 -2.891 19.520 1.00 44.62 218 VAL A N 1
ATOM 1792 C CA . VAL A 1 218 ? -11.503 -3.370 20.816 1.00 44.62 218 VAL A CA 1
ATOM 1793 C C . VAL A 1 218 ? -10.134 -2.784 21.097 1.00 44.62 218 VAL A C 1
ATOM 1795 O O . VAL A 1 218 ? -9.159 -3.264 20.546 1.00 44.62 218 VAL A O 1
ATOM 1798 N N . ALA A 1 219 ? -10.031 -1.769 21.946 1.00 42.44 219 ALA A N 1
ATOM 1799 C CA . ALA A 1 219 ? -8.805 -1.584 22.711 1.00 42.44 219 ALA A CA 1
ATOM 1800 C C . ALA A 1 219 ? -8.821 -2.645 23.809 1.00 42.44 219 ALA A C 1
ATOM 1802 O O . ALA A 1 21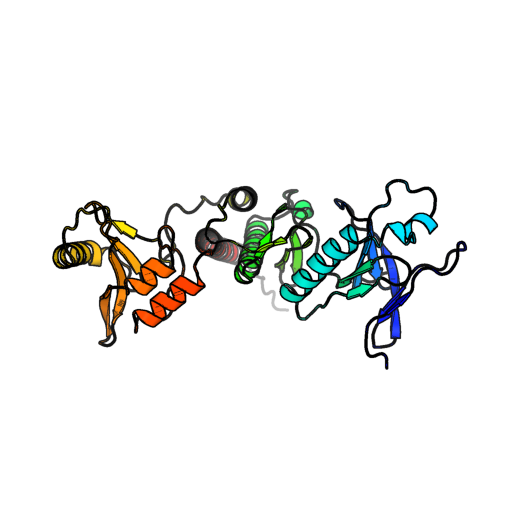9 ? -9.865 -2.853 24.432 1.00 42.44 219 ALA A O 1
ATOM 1803 N N . LEU A 1 220 ? -7.697 -3.324 24.042 1.00 50.19 220 LEU A N 1
ATOM 1804 C CA . LEU A 1 220 ? -7.539 -4.180 25.211 1.00 50.19 220 LEU A CA 1
ATOM 1805 C C . LEU A 1 220 ? -7.849 -3.356 26.470 1.00 50.19 220 LEU A C 1
ATOM 1807 O O . LEU A 1 220 ? -6.992 -2.618 26.959 1.00 50.19 220 LEU A O 1
ATOM 1811 N N . LYS A 1 221 ? -9.074 -3.462 26.999 1.00 52.59 221 LYS A N 1
ATOM 1812 C CA . LYS A 1 221 ? -9.418 -2.828 28.271 1.00 52.59 221 LYS A CA 1
ATOM 1813 C C . LYS A 1 221 ? -8.721 -3.657 29.339 1.00 52.59 221 LYS A C 1
ATOM 1815 O O . LYS A 1 221 ? -9.191 -4.734 29.709 1.00 52.59 221 LYS A O 1
ATOM 1820 N N . SER A 1 222 ? -7.542 -3.195 29.737 1.00 52.25 222 SER A N 1
ATOM 1821 C CA . SER A 1 222 ? -6.797 -3.779 30.842 1.00 52.25 222 SER A CA 1
ATOM 1822 C C . SER A 1 222 ? -7.401 -3.258 32.126 1.00 52.25 222 SER A C 1
ATOM 1824 O O . SER A 1 222 ? -7.502 -2.051 32.337 1.00 52.25 222 SER A O 1
ATOM 1826 N N . ILE A 1 223 ? -7.841 -4.181 32.965 1.00 60.19 223 ILE A N 1
ATOM 1827 C CA . ILE A 1 223 ? -8.255 -3.866 34.318 1.00 60.19 223 ILE A CA 1
ATOM 1828 C C . ILE A 1 223 ? -7.183 -4.455 35.215 1.00 60.19 223 ILE A C 1
ATOM 1830 O O . ILE A 1 223 ? -7.047 -5.677 35.334 1.00 60.19 223 ILE A O 1
ATOM 1834 N N . ASP A 1 224 ? -6.398 -3.563 35.809 1.00 52.81 224 ASP A N 1
ATOM 1835 C CA . ASP A 1 224 ? -5.472 -3.917 36.871 1.00 52.81 224 ASP A CA 1
ATOM 1836 C C . ASP A 1 224 ? -6.306 -4.260 38.103 1.00 52.81 224 ASP A C 1
ATOM 1838 O O . ASP A 1 224 ? -6.725 -3.391 38.869 1.00 52.81 224 ASP A O 1
ATOM 1842 N N . VAL A 1 225 ? -6.616 -5.542 38.265 1.00 54.84 225 VAL A N 1
ATOM 1843 C CA . VAL A 1 225 ? -7.277 -6.039 39.466 1.00 54.84 225 VAL A CA 1
ATOM 1844 C C . VAL A 1 225 ? -6.489 -7.231 39.960 1.00 54.84 225 VAL A C 1
ATOM 1846 O O . VAL A 1 225 ? -6.390 -8.197 39.213 1.00 54.84 225 VAL A O 1
ATOM 1849 N N . PRO A 1 226 ? -5.976 -7.222 41.199 1.00 55.16 226 PRO A N 1
ATOM 1850 C CA . PRO A 1 226 ? -5.461 -8.441 41.798 1.00 55.16 226 PRO A CA 1
ATOM 1851 C C . PRO A 1 226 ? -6.622 -9.441 41.882 1.00 55.16 226 PRO A C 1
ATOM 1853 O O . PRO A 1 226 ? -7.519 -9.289 42.707 1.00 55.16 226 PRO A O 1
ATOM 1856 N N . ALA A 1 227 ? -6.661 -10.393 40.953 1.00 58.91 227 ALA A N 1
ATOM 1857 C CA . ALA A 1 227 ? -7.596 -11.508 40.961 1.00 58.91 227 ALA A CA 1
ATOM 1858 C C . ALA A 1 227 ? -6.793 -12.774 41.259 1.00 58.91 227 ALA A C 1
ATOM 1860 O O . ALA A 1 227 ? -5.939 -13.175 40.467 1.00 58.91 227 ALA A O 1
ATOM 1861 N N . GLU A 1 228 ? -7.049 -13.396 42.408 1.00 61.00 228 GLU A N 1
ATOM 1862 C CA . GLU A 1 228 ? -6.298 -14.566 42.873 1.00 61.00 228 GLU A CA 1
ATOM 1863 C C . GLU A 1 228 ? -6.749 -15.855 42.161 1.00 61.00 228 GLU A C 1
ATOM 1865 O O . GLU A 1 228 ? -6.005 -16.840 42.077 1.00 61.00 228 GLU A O 1
ATOM 1870 N N . ASN A 1 229 ? -7.967 -15.837 41.604 1.00 67.25 229 ASN A N 1
ATOM 1871 C CA . ASN A 1 229 ? -8.626 -16.957 40.931 1.00 67.25 229 ASN A CA 1
ATOM 1872 C C . ASN A 1 229 ? -9.663 -16.492 39.874 1.00 67.25 229 ASN A C 1
ATOM 1874 O O . ASN A 1 229 ? -10.026 -15.317 39.791 1.00 67.25 229 ASN A O 1
ATOM 1878 N N . GLU A 1 230 ? -10.160 -17.427 39.050 1.00 68.38 230 GLU A N 1
ATOM 1879 C CA . GLU A 1 230 ? -11.116 -17.132 37.964 1.00 68.38 230 GLU A CA 1
ATOM 1880 C C . GLU A 1 230 ? -12.468 -16.592 38.469 1.00 68.38 230 GLU A C 1
ATOM 1882 O O . GLU A 1 230 ? -13.091 -15.767 37.798 1.00 68.38 230 GLU A O 1
ATOM 1887 N N . ASN A 1 231 ? -12.929 -17.022 39.647 1.00 73.62 231 ASN A N 1
ATOM 1888 C CA . ASN A 1 231 ? -14.211 -16.575 40.198 1.00 73.62 231 ASN A CA 1
ATOM 1889 C C . ASN A 1 231 ? -14.166 -15.089 40.569 1.00 73.62 231 ASN A C 1
ATOM 1891 O O . ASN A 1 231 ? -15.095 -14.340 40.256 1.00 73.62 231 ASN A O 1
ATOM 1895 N N . GLU A 1 232 ? -13.058 -14.639 41.156 1.00 70.38 232 GLU A N 1
ATOM 1896 C CA . GLU A 1 232 ? -12.809 -13.218 41.394 1.00 70.38 232 GLU A CA 1
ATOM 1897 C C . GLU A 1 232 ? -12.718 -12.436 40.089 1.00 70.38 232 GLU A C 1
ATOM 1899 O O . GLU A 1 232 ? -13.337 -11.379 39.975 1.00 70.38 232 GLU A O 1
ATOM 1904 N N . ALA A 1 233 ? -12.026 -12.970 39.078 1.00 69.62 233 ALA A N 1
ATOM 1905 C CA . ALA A 1 233 ? -11.951 -12.338 37.765 1.00 69.62 233 ALA A CA 1
ATOM 1906 C C . ALA A 1 233 ? -13.357 -12.124 37.163 1.00 69.62 233 ALA A C 1
ATOM 1908 O O . ALA A 1 233 ? -13.692 -11.013 36.748 1.00 69.62 233 ALA A O 1
ATOM 1909 N N . ARG A 1 234 ? -14.231 -13.142 37.203 1.00 72.06 234 ARG A N 1
ATOM 1910 C CA . ARG A 1 234 ? -15.621 -13.047 36.714 1.00 72.06 234 ARG A CA 1
ATOM 1911 C C . ARG A 1 234 ? -16.458 -12.028 37.484 1.00 72.06 234 ARG A C 1
ATOM 1913 O O . ARG A 1 234 ? -17.132 -11.213 36.862 1.00 72.06 234 ARG A O 1
ATOM 1920 N N . SER A 1 235 ? -16.354 -12.005 38.813 1.00 75.00 235 SER A N 1
ATOM 1921 C CA . SER A 1 235 ? -17.073 -11.037 39.656 1.00 75.00 235 SER A CA 1
ATOM 1922 C C . SER A 1 235 ? -16.739 -9.577 39.308 1.00 75.00 235 SER A C 1
ATOM 1924 O O . SER A 1 235 ? -17.570 -8.676 39.453 1.00 75.00 235 SER A O 1
ATOM 1926 N N . LYS A 1 236 ? -15.519 -9.316 38.824 1.00 73.88 236 LYS A N 1
ATOM 1927 C CA . LYS A 1 236 ? -15.085 -7.973 38.412 1.00 73.88 236 LYS A CA 1
ATOM 1928 C C . LYS A 1 236 ? -15.596 -7.596 37.019 1.00 73.88 236 LYS A C 1
ATOM 1930 O O . LYS A 1 236 ? -15.897 -6.424 36.799 1.00 73.88 236 LYS A O 1
ATOM 1935 N N . LEU A 1 237 ? -15.766 -8.567 36.117 1.00 74.00 237 LEU A N 1
ATOM 1936 C CA . LEU A 1 237 ? -16.351 -8.347 34.787 1.00 74.00 237 LEU A CA 1
ATOM 1937 C C . LEU A 1 237 ? -17.805 -7.862 34.864 1.00 74.00 237 LEU A C 1
ATOM 1939 O O . LEU A 1 237 ? -18.215 -6.989 34.100 1.00 74.00 237 LEU A O 1
ATOM 1943 N N . ASP A 1 238 ? -18.583 -8.370 35.819 1.00 74.75 238 ASP A N 1
ATOM 1944 C CA . ASP A 1 238 ? -19.984 -7.965 35.971 1.00 74.75 238 ASP A CA 1
ATOM 1945 C C . ASP A 1 238 ? -20.136 -6.472 36.298 1.00 74.75 238 ASP A C 1
ATOM 1947 O O . ASP A 1 238 ? -21.100 -5.834 35.869 1.00 74.75 238 ASP A O 1
ATOM 1951 N N . LYS A 1 239 ? -19.153 -5.878 36.990 1.00 73.94 239 LYS A N 1
ATOM 1952 C CA . LYS A 1 239 ? -19.172 -4.455 37.367 1.00 73.94 239 LYS A CA 1
ATOM 1953 C C . LYS A 1 239 ? -18.972 -3.522 36.177 1.00 73.94 239 LYS A C 1
ATOM 1955 O O . LYS A 1 239 ? -19.587 -2.462 36.136 1.00 73.94 239 LYS A O 1
ATOM 1960 N N . ILE A 1 240 ? -18.171 -3.933 35.196 1.00 69.00 240 ILE A N 1
ATOM 1961 C CA . ILE A 1 240 ? -17.898 -3.138 33.989 1.00 69.00 240 ILE A CA 1
ATOM 1962 C C . ILE A 1 240 ? -18.929 -3.370 32.883 1.00 69.00 240 ILE A C 1
ATOM 1964 O O . ILE A 1 240 ? -18.933 -2.640 31.899 1.00 69.00 240 ILE A O 1
ATOM 1968 N N . LYS A 1 241 ? -19.811 -4.372 33.012 1.00 73.25 241 LYS A N 1
ATOM 1969 C CA . LYS A 1 241 ? -20.755 -4.785 31.957 1.00 73.25 241 LYS A CA 1
ATOM 1970 C C . LYS A 1 241 ? -21.608 -3.629 31.420 1.00 73.25 241 LYS A C 1
ATOM 1972 O O . LYS A 1 241 ? -21.909 -3.597 30.232 1.00 73.25 241 LYS A O 1
ATOM 1977 N N . LYS A 1 242 ? -21.971 -2.672 32.283 1.00 70.69 242 LYS A N 1
ATOM 1978 C CA . LYS A 1 242 ? -22.758 -1.476 31.925 1.00 70.69 242 LYS A CA 1
ATOM 1979 C C . LYS A 1 242 ? -21.978 -0.452 31.091 1.00 70.69 242 LYS A C 1
ATOM 1981 O O . LYS A 1 242 ? -22.591 0.348 30.399 1.00 70.69 242 LYS A O 1
ATOM 1986 N N . GLU A 1 243 ? -20.651 -0.482 31.157 1.00 66.56 243 GLU A N 1
ATOM 1987 C CA . GLU A 1 243 ? -19.754 0.407 30.409 1.00 66.56 243 GLU A CA 1
ATOM 1988 C C . GLU A 1 243 ? -19.397 -0.159 29.026 1.00 66.56 243 GLU A C 1
ATOM 1990 O O . GLU A 1 243 ? -18.774 0.527 28.218 1.00 66.56 243 GLU A O 1
ATOM 1995 N N . LEU A 1 244 ? -19.734 -1.425 28.759 1.00 67.00 244 LEU A N 1
ATOM 1996 C CA . LEU A 1 244 ? -19.369 -2.117 27.528 1.00 67.00 244 LEU A CA 1
ATOM 1997 C C . LEU A 1 244 ? -20.489 -2.021 26.489 1.00 67.00 244 LEU A C 1
ATOM 1999 O O . LEU A 1 244 ? -21.663 -2.265 26.772 1.00 67.00 244 LEU A O 1
ATOM 2003 N N . SER A 1 245 ? -20.107 -1.704 25.253 1.00 63.47 245 SER A N 1
ATOM 2004 C CA . SER A 1 245 ? -21.032 -1.596 24.123 1.00 63.47 245 SER A CA 1
ATOM 2005 C C . SER A 1 245 ? -21.684 -2.943 23.792 1.00 63.47 245 SER A C 1
ATOM 2007 O O . SER A 1 245 ? -21.000 -3.955 23.670 1.00 63.47 245 SER A O 1
ATOM 2009 N N . GLN A 1 246 ? -23.002 -2.941 23.567 1.00 68.44 246 GLN A N 1
ATOM 2010 C CA . GLN A 1 246 ? -23.762 -4.083 23.032 1.00 68.44 246 GLN A CA 1
ATOM 2011 C C . GLN A 1 246 ? -23.917 -4.028 21.501 1.00 68.44 246 GLN A C 1
ATOM 2013 O O . GLN A 1 246 ? -24.828 -4.626 20.934 1.00 68.44 246 GLN A O 1
ATOM 2018 N N . LYS A 1 247 ? -23.064 -3.264 20.807 1.00 60.56 247 LYS A N 1
ATOM 2019 C CA . LYS A 1 247 ? -23.074 -3.202 19.336 1.00 60.56 247 LYS A CA 1
ATOM 2020 C C . LYS A 1 247 ? -22.052 -4.147 18.701 1.00 60.56 247 LYS A C 1
ATOM 2022 O O . LYS A 1 247 ? -22.331 -4.681 17.634 1.00 60.56 247 LYS A O 1
ATOM 2027 N N . LYS A 1 248 ? -20.885 -4.362 19.330 1.00 59.53 248 LYS A N 1
ATOM 2028 C CA . LYS A 1 248 ? -19.823 -5.278 18.857 1.00 59.53 248 LYS A CA 1
ATOM 2029 C C . LYS A 1 248 ? -19.011 -5.871 20.027 1.00 59.53 248 LYS A C 1
ATOM 2031 O O . LYS A 1 248 ? -19.021 -5.273 21.102 1.00 59.53 248 LYS A O 1
ATOM 2036 N N . PRO A 1 249 ? -18.319 -7.015 19.846 1.00 64.44 249 PRO A N 1
ATOM 2037 C CA . PRO A 1 249 ? -17.611 -7.683 20.939 1.00 64.44 249 PRO A CA 1
ATOM 2038 C C . PRO A 1 249 ? -16.403 -6.886 21.471 1.00 64.44 249 PRO A C 1
ATOM 2040 O O . PRO A 1 249 ? -15.807 -6.126 20.717 1.00 64.44 249 PRO A O 1
ATOM 2043 N N . THR A 1 250 ? -16.020 -7.063 22.744 1.00 66.00 250 THR A N 1
ATOM 2044 C CA . THR A 1 250 ? -14.895 -6.376 23.425 1.00 66.00 250 THR A CA 1
ATOM 2045 C C . THR A 1 250 ? -13.967 -7.363 24.141 1.00 66.00 250 THR A C 1
ATOM 2047 O O . THR A 1 250 ? -14.433 -8.125 24.979 1.00 66.00 250 THR A O 1
ATOM 2050 N N . LEU A 1 251 ? -12.659 -7.329 23.863 1.00 70.06 251 LEU A N 1
ATOM 2051 C CA . LEU A 1 251 ? -11.610 -8.052 24.602 1.00 70.06 251 LEU A CA 1
ATOM 2052 C C . LEU A 1 251 ? -11.240 -7.295 25.886 1.00 70.06 251 LEU A C 1
ATOM 2054 O O . LEU A 1 251 ? -10.920 -6.107 25.859 1.00 70.06 251 LEU A O 1
ATOM 2058 N N . VAL A 1 252 ? -11.244 -8.008 27.003 1.00 71.06 252 VAL A N 1
ATOM 2059 C CA . VAL A 1 252 ? -10.937 -7.515 28.345 1.00 71.06 252 VAL A CA 1
ATOM 2060 C C . VAL A 1 252 ? -9.796 -8.352 28.912 1.00 71.06 252 VAL A C 1
ATOM 2062 O O . VAL A 1 252 ? -9.878 -9.582 28.904 1.00 71.06 252 VAL A O 1
ATOM 2065 N N . ARG A 1 253 ? -8.752 -7.692 29.420 1.00 74.06 253 ARG A N 1
ATOM 2066 C CA . ARG A 1 253 ? -7.657 -8.328 30.168 1.00 74.06 253 ARG A CA 1
ATOM 2067 C C . ARG A 1 253 ? -7.845 -8.061 31.651 1.00 74.06 253 ARG A C 1
ATOM 2069 O O . ARG A 1 253 ? -7.983 -6.911 32.059 1.00 74.06 253 ARG A O 1
ATOM 2076 N N . ILE A 1 254 ? -7.799 -9.118 32.449 1.00 72.62 254 ILE A N 1
ATOM 2077 C CA . ILE A 1 254 ? -7.706 -9.049 33.905 1.00 72.62 254 ILE A CA 1
ATOM 2078 C C . ILE A 1 254 ? -6.296 -9.481 34.277 1.00 72.62 254 ILE A C 1
ATOM 2080 O O . ILE A 1 254 ? -5.929 -10.645 34.094 1.00 72.62 254 ILE A O 1
ATOM 2084 N N . LYS A 1 255 ? -5.508 -8.520 34.760 1.00 67.00 255 LYS A N 1
ATOM 2085 C CA . LYS A 1 255 ? -4.108 -8.743 35.113 1.00 67.00 255 LYS A CA 1
ATOM 2086 C C . LYS A 1 255 ? -4.000 -9.604 36.368 1.00 67.00 255 LYS A C 1
ATOM 2088 O O . LYS A 1 255 ? -4.587 -9.267 37.389 1.00 67.00 255 LYS A O 1
ATOM 2093 N N . ASN A 1 256 ? -3.247 -10.695 36.318 1.00 69.25 256 ASN A N 1
ATOM 2094 C CA . ASN A 1 256 ? -2.989 -11.510 37.497 1.00 69.25 256 ASN A CA 1
ATOM 2095 C C . ASN A 1 256 ? -1.779 -10.943 38.252 1.00 69.25 256 ASN A C 1
ATOM 2097 O O . ASN A 1 256 ? -0.650 -10.997 37.774 1.00 69.25 256 ASN A O 1
ATOM 2101 N N . CYS A 1 257 ? -2.010 -10.362 39.429 1.00 61.88 257 CYS A N 1
ATOM 2102 C CA . CYS A 1 257 ? -0.952 -9.721 40.215 1.00 61.88 257 CYS A CA 1
ATOM 2103 C C . CYS A 1 257 ? -0.094 -10.711 41.033 1.00 61.88 257 CYS A C 1
ATOM 2105 O O . CYS A 1 257 ? 0.820 -10.275 41.730 1.00 61.88 257 CYS A O 1
ATOM 2107 N N . GLN A 1 258 ? -0.372 -12.021 40.980 1.00 62.62 258 GLN A N 1
ATOM 2108 C CA . GLN A 1 258 ? 0.438 -13.052 41.641 1.00 62.62 258 GLN A CA 1
ATOM 2109 C C . GLN A 1 258 ? 1.622 -13.475 40.750 1.00 62.62 258 GLN A C 1
ATOM 2111 O O . GLN A 1 258 ? 1.463 -13.677 39.547 1.00 62.62 258 GLN A O 1
ATOM 2116 N N . GLN A 1 259 ? 2.817 -13.646 41.335 1.00 54.47 259 GLN A N 1
ATOM 2117 C CA . GLN A 1 259 ? 4.011 -14.097 40.604 1.00 54.47 259 GLN A CA 1
ATOM 2118 C C . GLN A 1 259 ? 3.757 -15.429 39.875 1.00 54.47 259 GLN A C 1
ATOM 2120 O O . GLN A 1 259 ? 3.192 -16.362 40.442 1.00 54.47 259 GLN A O 1
ATOM 2125 N N . ASN A 1 260 ? 4.226 -15.520 38.626 1.00 57.81 260 ASN A N 1
ATOM 2126 C CA . ASN A 1 260 ? 4.186 -16.714 37.771 1.00 57.81 260 ASN A CA 1
ATOM 2127 C C . ASN A 1 260 ? 2.791 -17.218 37.352 1.00 57.81 260 ASN A C 1
ATOM 2129 O O . ASN A 1 260 ? 2.683 -18.346 36.872 1.00 57.81 260 ASN A O 1
ATOM 2133 N N . LYS A 1 261 ? 1.727 -16.413 37.480 1.00 64.94 261 LYS A N 1
ATOM 2134 C CA . LYS A 1 261 ? 0.413 -16.751 36.912 1.00 64.94 261 LYS A CA 1
ATOM 2135 C C . LYS A 1 261 ? 0.085 -15.904 35.685 1.00 64.94 261 LYS A C 1
ATOM 2137 O O . LYS A 1 261 ? 0.391 -14.719 35.635 1.00 64.94 261 LYS A O 1
ATOM 2142 N N . LEU A 1 262 ? -0.552 -16.534 34.699 1.00 64.50 262 LEU A N 1
ATOM 2143 C CA . LEU A 1 262 ? -0.999 -15.874 33.474 1.00 64.50 262 LEU A CA 1
ATOM 2144 C C . LEU A 1 262 ? -2.215 -14.976 33.740 1.00 64.50 262 LEU A C 1
ATOM 2146 O O . LEU A 1 262 ? -3.056 -15.268 34.595 1.00 64.50 262 LEU A O 1
ATOM 2150 N N . ASP A 1 263 ? -2.304 -13.892 32.971 1.00 71.25 263 ASP A N 1
ATOM 2151 C CA . ASP A 1 263 ? -3.470 -13.013 32.942 1.00 71.25 263 ASP A CA 1
ATOM 2152 C C . ASP A 1 263 ? -4.691 -13.724 32.352 1.00 71.25 263 ASP A C 1
ATOM 2154 O O . ASP A 1 263 ? -4.575 -14.601 31.491 1.00 71.25 263 ASP A O 1
ATOM 2158 N N . TYR A 1 264 ? -5.881 -13.286 32.755 1.00 74.12 264 TYR A N 1
ATOM 2159 C CA . TYR A 1 264 ? -7.127 -13.796 32.196 1.00 74.12 264 TYR A CA 1
ATOM 2160 C C . TYR A 1 264 ? -7.629 -12.880 31.082 1.00 74.12 264 TYR A C 1
ATOM 2162 O O . TYR A 1 264 ? -7.728 -11.666 31.264 1.00 74.12 264 TYR A O 1
ATOM 2170 N N . TYR A 1 265 ? -8.014 -13.464 29.947 1.00 74.06 265 TYR A N 1
ATOM 2171 C CA . TYR A 1 265 ? -8.598 -12.727 28.828 1.00 74.06 265 TYR A CA 1
ATOM 2172 C C . TYR A 1 265 ? -10.032 -13.188 28.576 1.00 74.06 265 TYR A C 1
ATOM 2174 O O . TYR A 1 265 ? -10.319 -14.385 28.498 1.00 74.06 265 TYR A O 1
ATOM 2182 N N . PHE A 1 266 ? -10.934 -12.222 28.428 1.00 75.81 266 PHE A N 1
ATOM 2183 C CA . PHE A 1 266 ? -12.356 -12.447 28.192 1.00 75.81 266 PHE A CA 1
ATOM 2184 C C . PHE A 1 266 ? -12.837 -11.626 27.010 1.00 75.81 266 PHE A C 1
ATOM 2186 O O . PHE A 1 266 ? -12.381 -10.510 26.797 1.00 75.81 266 PHE A O 1
ATOM 2193 N N . VAL A 1 267 ? -13.815 -12.145 26.282 1.00 72.81 267 VAL A N 1
ATOM 2194 C CA . VAL A 1 267 ? -14.532 -11.405 25.249 1.00 72.81 267 VAL A CA 1
ATOM 2195 C C . VAL A 1 267 ? -15.959 -11.185 25.714 1.00 72.81 267 VAL A C 1
ATOM 2197 O O . VAL A 1 267 ? -16.696 -12.143 25.931 1.00 72.81 267 VAL A O 1
ATOM 2200 N N . TYR A 1 268 ? -16.356 -9.929 25.861 1.00 72.06 268 TYR A N 1
ATOM 2201 C CA . TYR A 1 268 ? -17.751 -9.543 25.998 1.00 72.06 268 TYR A CA 1
ATOM 2202 C C . TYR A 1 268 ? -18.404 -9.523 24.616 1.00 72.06 268 TYR A C 1
ATOM 2204 O O . TYR A 1 268 ? -17.971 -8.755 23.768 1.00 72.06 268 TYR A O 1
ATOM 2212 N N . GLY A 1 269 ? -19.410 -10.355 24.357 1.00 70.12 269 GLY A N 1
ATOM 2213 C CA . GLY A 1 269 ? -20.058 -10.465 23.044 1.00 70.12 269 GLY A CA 1
ATOM 2214 C C . GLY A 1 269 ? -21.439 -11.118 23.119 1.00 70.12 269 GLY A C 1
ATOM 2215 O O . GLY A 1 269 ? -21.868 -11.538 24.195 1.00 70.12 269 GLY A O 1
ATOM 2216 N N . CYS A 1 270 ? -22.140 -11.200 21.984 1.00 57.09 270 CYS A N 1
ATOM 2217 C CA . CYS A 1 270 ? -23.422 -11.903 21.890 1.00 57.09 270 CYS A CA 1
ATOM 2218 C C . CYS A 1 270 ? -23.201 -13.426 21.891 1.00 57.09 270 CYS A C 1
ATOM 2220 O O . CYS A 1 270 ? -22.558 -13.985 21.005 1.00 57.09 270 CYS A O 1
ATOM 2222 N N . LEU A 1 271 ? -23.717 -14.092 22.915 1.00 64.06 271 LEU A N 1
ATOM 2223 C CA . LEU A 1 271 ? -23.631 -15.530 23.122 1.00 64.06 271 LEU A CA 1
ATOM 2224 C C . LEU A 1 271 ? -24.614 -16.276 22.203 1.00 64.06 271 LEU A C 1
ATOM 2226 O O . LEU A 1 271 ? -25.545 -15.691 21.652 1.00 64.06 271 LEU A O 1
ATOM 2230 N N . TYR A 1 272 ? -24.466 -17.601 22.092 1.00 53.41 272 TYR A N 1
ATOM 2231 C CA . TYR A 1 272 ? -25.365 -18.455 21.296 1.00 53.41 272 TYR A CA 1
ATOM 2232 C C . TYR A 1 272 ? -26.852 -18.326 21.650 1.00 53.41 272 TYR A C 1
ATOM 2234 O O . TYR A 1 272 ? -27.706 -18.555 20.801 1.00 53.41 272 TYR A O 1
ATOM 2242 N N . ASN A 1 273 ? -27.165 -17.954 22.890 1.00 65.50 273 ASN A N 1
ATOM 2243 C CA . ASN A 1 273 ? -28.533 -17.739 23.359 1.00 65.50 273 ASN A CA 1
ATOM 2244 C C . ASN A 1 273 ? -29.068 -16.320 23.056 1.00 65.50 273 ASN A C 1
ATOM 2246 O O . ASN A 1 273 ? -30.115 -15.943 23.576 1.00 65.50 273 ASN A O 1
ATOM 2250 N N . GLY A 1 274 ? -28.340 -15.515 22.275 1.00 57.59 274 GLY A N 1
ATOM 2251 C CA . GLY A 1 274 ? -28.705 -14.140 21.926 1.00 57.59 274 GLY A CA 1
ATOM 2252 C C . GLY A 1 274 ? -28.446 -13.104 23.027 1.00 57.59 274 GLY A C 1
ATOM 2253 O O . GLY A 1 274 ? -28.737 -11.926 22.831 1.00 57.59 274 GLY A O 1
ATOM 2254 N N . GLN A 1 275 ? -27.910 -13.505 24.185 1.00 75.06 275 GLN A N 1
ATOM 2255 C CA . GLN A 1 275 ? -27.602 -12.591 25.288 1.00 75.06 275 GLN A CA 1
ATOM 2256 C C . GLN A 1 275 ? -26.171 -12.067 25.208 1.00 75.06 275 GLN A C 1
ATOM 2258 O O . GLN A 1 275 ? -25.260 -12.770 24.792 1.00 75.06 275 GLN A O 1
ATOM 2263 N N . TRP A 1 276 ? -25.940 -10.852 25.703 1.00 71.44 276 TRP A N 1
ATOM 2264 C CA . TRP A 1 276 ? -24.590 -10.309 25.847 1.00 71.44 276 TRP A CA 1
ATOM 2265 C C . TRP A 1 276 ? -23.923 -10.781 27.143 1.00 71.44 276 TRP A C 1
ATOM 2267 O O . TRP A 1 276 ? -24.446 -10.580 28.251 1.00 71.44 276 TRP A O 1
ATOM 2277 N N . GLY A 1 277 ? -22.737 -11.375 27.016 1.00 73.81 277 GLY A N 1
ATOM 2278 C CA . GLY A 1 277 ? -21.992 -11.921 28.144 1.00 73.81 277 GLY A CA 1
ATOM 2279 C C . GLY A 1 277 ? -20.514 -12.150 27.849 1.00 73.81 277 GLY A C 1
ATOM 2280 O O . GLY A 1 277 ? -20.034 -11.902 26.746 1.00 73.81 277 GLY A O 1
ATOM 2281 N N . PHE A 1 278 ? -19.787 -12.589 28.873 1.00 77.06 278 PHE A N 1
ATOM 2282 C CA . PHE A 1 278 ? -18.344 -12.802 28.806 1.00 77.06 278 PHE A CA 1
ATOM 2283 C C . PHE A 1 278 ? -18.009 -14.255 28.467 1.00 77.06 278 PHE A C 1
ATOM 2285 O O . PHE A 1 278 ? -18.458 -15.180 29.142 1.00 77.06 278 PHE A O 1
ATOM 2292 N N . THR A 1 279 ? -17.149 -14.439 27.470 1.00 75.31 279 THR A N 1
ATOM 2293 C CA . THR A 1 279 ? -16.565 -15.727 27.090 1.00 75.31 279 THR A CA 1
ATOM 2294 C C . THR A 1 279 ? -15.068 -15.695 27.374 1.00 75.31 279 THR A C 1
ATOM 2296 O O . THR A 1 279 ? -14.367 -14.814 26.881 1.00 75.31 279 THR A O 1
ATOM 2299 N N . LYS A 1 280 ? -14.564 -16.633 28.180 1.00 77.00 280 LYS A N 1
ATOM 2300 C CA . LYS A 1 280 ? -13.125 -16.761 28.462 1.00 77.00 280 LYS A CA 1
ATOM 2301 C C . LYS A 1 280 ? -12.390 -17.236 27.204 1.00 77.00 280 LYS A C 1
ATOM 2303 O O . LYS A 1 280 ? -12.888 -18.121 26.508 1.00 77.00 280 LYS A O 1
ATOM 2308 N N . LEU A 1 281 ? -11.220 -16.666 26.926 1.00 72.31 281 LEU A N 1
ATOM 2309 C CA . LEU A 1 281 ? -10.330 -17.164 25.877 1.00 72.31 281 LEU A CA 1
ATOM 2310 C C . LEU A 1 281 ? -9.456 -18.312 26.388 1.00 72.31 281 LEU A C 1
ATOM 2312 O O . LEU A 1 281 ? -9.058 -18.337 27.552 1.00 72.31 281 LEU A O 1
ATOM 2316 N N . ASP A 1 282 ? -9.158 -19.257 25.498 1.00 70.06 282 ASP A N 1
ATOM 2317 C CA . ASP A 1 282 ? -8.280 -20.390 25.792 1.00 70.06 282 ASP A CA 1
ATOM 2318 C C . ASP A 1 282 ? -6.842 -19.905 26.051 1.00 70.06 282 ASP A C 1
ATOM 2320 O O . ASP A 1 282 ? -6.294 -19.080 25.317 1.00 70.06 282 ASP A O 1
ATOM 2324 N N . GLU A 1 283 ? -6.214 -20.441 27.092 1.00 66.75 283 GLU A N 1
ATOM 2325 C CA . GLU A 1 283 ? -4.834 -20.153 27.481 1.00 66.75 283 GLU A CA 1
ATOM 2326 C C . GLU A 1 283 ? -3.824 -20.500 26.379 1.00 66.75 283 GLU A C 1
ATOM 2328 O O . GLU A 1 283 ? -2.851 -19.771 26.183 1.00 66.75 283 GLU A O 1
ATOM 2333 N N . LYS A 1 284 ? -4.077 -21.546 25.583 1.00 66.94 284 LYS A N 1
ATOM 2334 C CA . LYS A 1 284 ? -3.264 -21.893 24.404 1.00 66.94 284 LYS A CA 1
ATOM 2335 C C . LYS A 1 284 ? -3.323 -20.811 23.331 1.00 66.94 284 LYS A C 1
ATOM 2337 O O . LYS A 1 284 ? -2.336 -20.551 22.650 1.00 66.94 284 LYS A O 1
ATOM 2342 N N . ILE A 1 285 ? -4.475 -20.158 23.190 1.00 61.12 285 ILE A N 1
ATOM 2343 C CA . ILE A 1 285 ? -4.645 -19.033 22.270 1.00 61.12 285 ILE A CA 1
ATOM 2344 C C . ILE A 1 285 ? -3.876 -17.834 22.825 1.00 61.12 285 ILE A C 1
ATOM 2346 O O . ILE A 1 285 ? -3.042 -17.286 22.116 1.00 61.12 285 ILE A O 1
ATOM 2350 N N . ILE A 1 286 ? -4.074 -17.487 24.099 1.00 60.16 286 ILE A N 1
ATOM 2351 C CA . ILE A 1 286 ? -3.405 -16.352 24.758 1.00 60.16 286 ILE A CA 1
ATOM 2352 C C . ILE A 1 286 ? -1.875 -16.472 24.683 1.00 60.16 286 ILE A C 1
ATOM 2354 O O . ILE A 1 286 ? -1.198 -15.538 24.252 1.00 60.16 286 ILE A O 1
ATOM 2358 N N . SER A 1 287 ? -1.337 -17.636 25.052 1.00 60.22 287 SER A N 1
ATOM 2359 C CA . SER A 1 287 ? 0.102 -17.934 25.017 1.00 60.22 287 SER A CA 1
ATOM 2360 C C . SER A 1 287 ? 0.673 -17.938 23.599 1.00 60.22 287 SER A C 1
ATOM 2362 O O . SER A 1 287 ? 1.808 -17.513 23.402 1.00 60.22 287 SER A O 1
ATOM 2364 N N . SER A 1 288 ? -0.113 -18.342 22.595 1.00 54.44 288 SER A N 1
ATOM 2365 C CA . SER A 1 288 ? 0.327 -18.310 21.196 1.00 54.44 288 SER A CA 1
ATOM 2366 C C . SER A 1 288 ? 0.277 -16.924 20.543 1.00 54.44 288 SER A C 1
ATOM 2368 O O . SER A 1 288 ? 0.838 -16.773 19.460 1.00 54.44 288 SER A O 1
ATOM 2370 N N . VAL A 1 289 ? -0.383 -15.936 21.167 1.00 50.06 289 VAL A N 1
ATOM 2371 C CA . VAL A 1 289 ? -0.716 -14.641 20.536 1.00 50.06 289 VAL A CA 1
ATOM 2372 C C . VAL A 1 289 ? -0.119 -13.419 21.261 1.00 50.06 289 VAL A C 1
ATOM 2374 O O . VAL A 1 289 ? -0.359 -12.296 20.838 1.00 50.06 289 VAL A O 1
ATOM 2377 N N . ASN A 1 290 ? 0.687 -13.603 22.320 1.00 52.16 290 ASN A N 1
ATOM 2378 C CA . ASN A 1 290 ? 1.338 -12.531 23.107 1.00 52.16 290 ASN A CA 1
ATOM 2379 C C . ASN A 1 290 ? 0.494 -11.235 23.185 1.00 52.16 290 ASN A C 1
ATOM 2381 O O . ASN A 1 290 ? 0.871 -10.182 22.671 1.00 52.16 290 ASN A O 1
ATOM 2385 N N . LEU A 1 291 ? -0.699 -11.368 23.774 1.00 54.31 291 LEU A N 1
ATOM 2386 C CA . LEU A 1 291 ? -1.818 -10.414 23.774 1.00 54.31 291 LEU A CA 1
ATOM 2387 C C . LEU A 1 291 ? -1.582 -9.112 24.573 1.00 54.31 291 LEU A C 1
ATOM 2389 O O . LEU A 1 291 ? -2.531 -8.511 2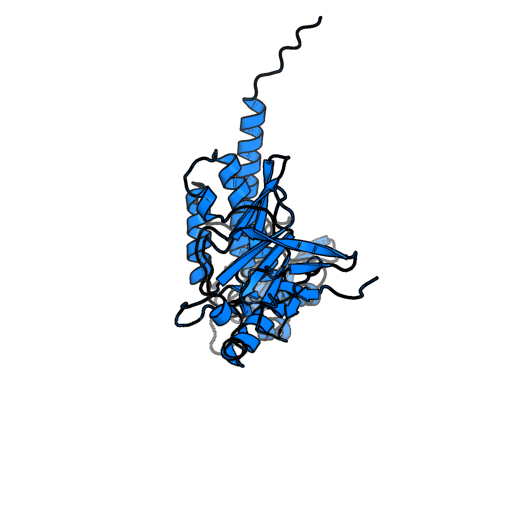5.076 1.00 54.31 291 LEU A O 1
ATOM 2393 N N . SER A 1 292 ? -0.336 -8.659 24.711 1.00 47.97 292 SER A N 1
ATOM 2394 C CA . SER A 1 292 ? -0.001 -7.436 25.447 1.00 47.97 292 SER A CA 1
ATOM 2395 C C . SER A 1 292 ? -0.651 -6.193 24.833 1.00 47.97 292 SER A C 1
ATOM 2397 O O . SER A 1 292 ? -1.119 -5.340 25.584 1.00 47.97 292 SER A O 1
ATOM 2399 N N . ASN A 1 293 ? -0.762 -6.152 23.498 1.00 44.69 293 ASN A N 1
ATOM 2400 C CA . ASN A 1 293 ? -1.328 -5.057 22.711 1.00 44.69 293 ASN A CA 1
ATOM 2401 C C . ASN A 1 293 ? -2.205 -5.619 21.571 1.00 44.69 293 ASN A C 1
ATOM 2403 O O . ASN A 1 293 ? -1.726 -5.815 20.458 1.00 44.69 293 ASN A O 1
ATOM 2407 N N . PHE A 1 294 ? -3.485 -5.911 21.829 1.00 48.44 294 PHE A N 1
ATOM 2408 C CA . PHE A 1 294 ? -4.441 -6.231 20.759 1.00 48.44 294 PHE A CA 1
ATOM 2409 C C . PHE A 1 294 ? -5.372 -5.065 20.503 1.00 48.44 294 PHE A C 1
ATOM 2411 O O . PHE A 1 294 ? -5.958 -4.517 21.447 1.00 48.44 294 PHE A O 1
ATOM 2418 N N . SER A 1 295 ? -5.584 -4.780 19.219 1.00 44.34 295 SER A N 1
ATOM 2419 C CA . SER A 1 295 ? -6.663 -3.903 18.828 1.00 44.34 295 SER A CA 1
ATOM 2420 C C . SER A 1 295 ? -7.149 -4.089 17.387 1.00 44.34 295 SER A C 1
ATOM 2422 O O . SER A 1 295 ? -6.382 -4.141 16.430 1.00 44.34 295 SER A O 1
ATOM 2424 N N . GLY A 1 296 ? -8.468 -4.250 17.245 1.00 46.00 296 GLY A N 1
ATOM 2425 C CA . GLY A 1 296 ? -9.128 -4.600 15.984 1.00 46.00 296 GLY A CA 1
ATOM 2426 C C . GLY A 1 296 ? -10.622 -4.895 16.158 1.00 46.00 296 GLY A C 1
ATOM 2427 O O . GLY A 1 296 ? -11.134 -4.925 17.280 1.00 46.00 296 GLY A O 1
ATOM 2428 N N . ALA A 1 297 ? -11.338 -5.098 15.049 1.00 46.84 297 ALA A N 1
ATOM 2429 C CA . ALA A 1 297 ? -12.747 -5.497 15.054 1.00 46.84 297 ALA A CA 1
ATOM 2430 C C . ALA A 1 297 ? -12.871 -7.026 15.157 1.00 46.84 297 ALA A C 1
ATOM 2432 O O . ALA A 1 297 ? -12.331 -7.737 14.321 1.00 46.84 297 ALA A O 1
ATOM 2433 N N . LEU A 1 298 ? -13.601 -7.542 16.149 1.00 55.72 298 LEU A N 1
ATOM 2434 C CA . LEU A 1 298 ? -13.839 -8.983 16.290 1.00 55.72 298 LEU A CA 1
ATOM 2435 C C . LEU A 1 298 ? -14.992 -9.439 15.383 1.00 55.72 298 LEU A C 1
ATOM 2437 O O . LEU A 1 298 ? -16.067 -8.836 15.396 1.00 55.72 298 LEU A O 1
ATOM 2441 N N . VAL A 1 299 ? -14.782 -10.515 14.620 1.00 53.06 299 VAL A N 1
ATOM 2442 C CA . VAL A 1 299 ? -15.811 -11.119 13.757 1.00 53.06 299 VAL A CA 1
ATOM 2443 C C . VAL A 1 299 ? -16.479 -12.267 14.499 1.00 53.06 299 VAL A C 1
ATOM 2445 O O . VAL A 1 299 ? -15.796 -13.187 14.932 1.00 53.06 299 VAL A O 1
ATOM 2448 N N . ASP A 1 300 ? -17.805 -12.189 14.599 1.00 53.94 300 ASP A N 1
ATOM 2449 C CA . ASP A 1 300 ? -18.715 -13.192 15.162 1.00 53.94 300 ASP A CA 1
ATOM 2450 C C . ASP A 1 300 ? -18.426 -13.621 16.620 1.00 53.94 300 ASP A C 1
ATOM 2452 O O . ASP A 1 300 ? -17.392 -14.173 16.983 1.00 53.94 300 ASP A O 1
ATOM 2456 N N . CYS A 1 301 ? -19.393 -13.378 17.500 1.00 53.16 301 CYS A N 1
ATOM 2457 C CA . CYS A 1 301 ? -19.268 -13.592 18.945 1.00 53.16 301 CYS A CA 1
ATOM 2458 C C . CYS A 1 301 ? -19.613 -15.020 19.388 1.00 53.16 301 CYS A C 1
ATOM 2460 O O . CYS A 1 301 ? -19.590 -15.321 20.581 1.00 53.16 301 CYS A O 1
ATOM 2462 N N . ARG A 1 302 ? -19.900 -15.910 18.433 1.00 55.12 302 ARG A N 1
ATOM 2463 C CA . ARG A 1 302 ? -20.437 -17.236 18.723 1.00 55.12 302 ARG A CA 1
ATOM 2464 C C . ARG A 1 302 ? -19.406 -18.217 19.303 1.00 55.12 302 ARG A C 1
ATOM 2466 O O . ARG A 1 302 ? -19.797 -19.043 20.110 1.00 55.12 302 ARG A O 1
ATOM 2473 N N . ALA A 1 303 ? -18.098 -18.132 19.023 1.00 59.78 303 ALA A N 1
ATOM 2474 C CA . ALA A 1 303 ? -17.130 -19.100 19.577 1.00 59.78 303 ALA A CA 1
ATOM 2475 C C . ALA A 1 303 ? -15.761 -18.513 19.969 1.00 59.78 303 ALA A C 1
ATOM 2477 O O . ALA A 1 303 ? -15.115 -17.821 19.185 1.00 59.78 303 ALA A O 1
ATOM 2478 N N . ALA A 1 304 ? -15.266 -18.885 21.159 1.00 56.22 304 ALA A N 1
ATOM 2479 C CA . ALA A 1 304 ? -13.964 -18.460 21.695 1.00 56.22 304 ALA A CA 1
ATOM 2480 C C . ALA A 1 304 ? -12.777 -18.826 20.787 1.00 56.22 304 ALA A C 1
ATOM 2482 O O . ALA A 1 304 ? -11.829 -18.054 20.664 1.00 56.22 304 ALA A O 1
ATOM 2483 N N . SER A 1 305 ? -12.840 -19.982 20.120 1.00 59.59 305 SER A N 1
ATOM 2484 C CA . SER A 1 305 ? -11.822 -20.440 19.169 1.00 59.59 305 SER A CA 1
ATOM 2485 C C . SER A 1 305 ? -11.796 -19.606 17.884 1.00 59.59 305 SER A C 1
ATOM 2487 O O . SER A 1 305 ? -10.720 -19.303 17.378 1.00 59.59 305 SER A O 1
ATOM 2489 N N . VAL A 1 306 ? -12.962 -19.180 17.384 1.00 59.69 306 VAL A N 1
ATOM 2490 C CA . VAL A 1 306 ? -13.085 -18.295 16.210 1.00 59.69 306 VAL A CA 1
ATOM 2491 C C . VAL A 1 306 ? -12.502 -16.922 16.528 1.00 59.69 306 VAL A C 1
ATOM 2493 O O . VAL A 1 306 ? -11.692 -16.401 15.763 1.00 59.69 306 VAL A O 1
ATOM 2496 N N . ILE A 1 307 ? -12.834 -16.382 17.702 1.00 56.88 307 ILE A N 1
ATOM 2497 C CA . ILE A 1 307 ? -12.295 -15.107 18.177 1.00 56.88 307 ILE A CA 1
ATOM 2498 C C . ILE A 1 307 ? -10.781 -15.205 18.392 1.00 56.88 307 ILE A C 1
ATOM 2500 O O . ILE A 1 307 ? -10.039 -14.335 17.951 1.00 56.88 307 ILE A O 1
ATOM 2504 N N . GLY A 1 308 ? -10.300 -16.283 19.006 1.00 57.50 308 GLY A N 1
ATOM 2505 C CA . GLY A 1 308 ? -8.875 -16.498 19.225 1.00 57.50 308 GLY A CA 1
ATOM 2506 C C . GLY A 1 308 ? -8.058 -16.645 17.941 1.00 57.50 308 GLY A C 1
ATOM 2507 O O . GLY A 1 308 ? -6.990 -16.046 17.825 1.00 57.50 308 GLY A O 1
ATOM 2508 N N . ASN A 1 309 ? -8.580 -17.363 16.944 1.00 59.09 309 ASN A N 1
ATOM 2509 C CA . ASN A 1 309 ? -7.966 -17.441 15.617 1.00 59.09 309 ASN A CA 1
ATOM 2510 C C . ASN A 1 309 ? -7.969 -16.080 14.913 1.00 59.09 309 ASN A C 1
ATOM 2512 O O . ASN A 1 309 ? -6.985 -15.724 14.271 1.00 59.09 309 ASN A O 1
ATOM 2516 N N . HIS A 1 310 ? -9.038 -15.295 15.066 1.00 57.81 310 HIS A N 1
ATOM 2517 C CA . HIS A 1 310 ? -9.101 -13.943 14.520 1.00 57.81 310 HIS A CA 1
ATOM 2518 C C . HIS A 1 310 ? -8.067 -13.010 15.166 1.00 57.81 310 HIS A C 1
ATOM 2520 O O . HIS A 1 310 ? -7.356 -12.302 14.463 1.00 57.81 310 HIS A O 1
ATOM 2526 N N . ILE A 1 311 ? -7.926 -13.052 16.493 1.00 55.06 311 ILE A N 1
ATOM 2527 C CA . ILE A 1 311 ? -6.909 -12.290 17.229 1.00 55.06 311 ILE A CA 1
ATOM 2528 C C . ILE A 1 311 ? -5.500 -12.713 16.785 1.00 55.06 311 ILE A C 1
ATOM 2530 O O . ILE A 1 311 ? -4.665 -11.852 16.532 1.00 55.06 311 ILE A O 1
ATOM 2534 N N . LYS A 1 312 ? -5.245 -14.018 16.622 1.00 56.34 312 LYS A N 1
ATOM 2535 C CA . LYS A 1 312 ? -3.965 -14.544 16.122 1.00 56.34 312 LYS A CA 1
ATOM 2536 C C . LYS A 1 312 ? -3.628 -14.045 14.718 1.00 56.34 312 LYS A C 1
ATOM 2538 O O . LYS A 1 312 ? -2.503 -13.630 14.474 1.00 56.34 312 LYS A O 1
ATOM 2543 N N . LEU A 1 313 ? -4.606 -14.047 13.812 1.00 54.97 313 LEU A N 1
ATOM 2544 C CA . LEU A 1 313 ? -4.465 -13.481 12.465 1.00 54.97 313 LEU A CA 1
ATOM 2545 C C . LEU A 1 313 ? -4.216 -11.968 12.490 1.00 54.97 313 LEU A C 1
ATOM 2547 O O . LEU A 1 313 ? -3.641 -11.428 11.553 1.00 54.97 313 LEU A O 1
ATOM 2551 N N . LYS A 1 314 ? -4.657 -11.288 13.551 1.00 49.09 314 LYS A N 1
ATOM 2552 C CA . LYS A 1 314 ? -4.507 -9.848 13.753 1.00 49.09 314 LYS A CA 1
ATOM 2553 C C . LYS A 1 314 ? -3.326 -9.476 14.669 1.00 49.09 314 LYS A C 1
ATOM 2555 O O . LYS A 1 314 ? -3.189 -8.318 15.046 1.00 49.09 314 LYS A O 1
ATOM 2560 N N . GLN A 1 315 ? -2.449 -10.414 15.027 1.00 43.47 315 GLN A N 1
ATOM 2561 C CA . GLN A 1 315 ? -1.246 -10.131 15.815 1.00 43.47 315 GLN A CA 1
ATOM 2562 C C . GLN A 1 315 ? -0.176 -9.458 14.940 1.00 43.47 315 GLN A C 1
ATOM 2564 O O . GLN A 1 315 ? 0.066 -9.895 13.819 1.00 43.47 315 GLN A O 1
ATOM 2569 N N . GLY A 1 316 ? 0.455 -8.388 15.437 1.00 42.91 316 GLY A N 1
ATOM 2570 C CA . GLY A 1 316 ? 1.366 -7.557 14.635 1.00 42.91 316 GLY A CA 1
ATOM 2571 C C . GLY A 1 316 ? 0.645 -6.590 13.692 1.00 42.91 316 GLY A C 1
ATOM 2572 O O . GLY A 1 316 ? 1.291 -5.879 12.932 1.00 42.91 316 GLY A O 1
ATOM 2573 N N . HIS A 1 317 ? -0.690 -6.516 13.744 1.00 49.84 317 HIS A N 1
ATOM 2574 C CA . HIS A 1 317 ? -1.419 -5.504 13.002 1.00 49.84 317 HIS A CA 1
ATOM 2575 C C . HIS A 1 317 ? -1.277 -4.133 13.656 1.00 49.84 317 HIS A C 1
ATOM 2577 O O . HIS A 1 317 ? -1.892 -3.824 14.672 1.00 49.84 317 HIS A O 1
ATOM 2583 N N . ILE A 1 318 ? -0.615 -3.265 12.911 1.00 53.12 318 ILE A N 1
ATOM 2584 C CA . ILE A 1 318 ? -0.634 -1.801 12.964 1.00 53.12 318 ILE A CA 1
ATOM 2585 C C . ILE A 1 318 ? -2.077 -1.196 12.949 1.00 53.12 318 ILE A C 1
ATOM 2587 O O . ILE A 1 318 ? -2.293 0.002 13.144 1.00 53.12 318 ILE A O 1
ATOM 2591 N N . SER A 1 319 ? -3.098 -2.037 12.747 1.00 55.19 319 SER A N 1
ATOM 2592 C CA . SER A 1 319 ? -4.468 -1.696 12.358 1.00 55.19 319 SER A CA 1
ATOM 2593 C C . SER A 1 319 ? -5.156 -0.703 13.284 1.00 55.19 319 SER A C 1
ATOM 2595 O O . SER A 1 319 ? -5.800 0.194 12.781 1.00 55.19 319 SER A O 1
ATOM 2597 N N . TYR A 1 320 ? -5.025 -0.766 14.608 1.00 57.72 320 TYR A N 1
ATOM 2598 C CA . TYR A 1 320 ? -5.910 0.042 15.457 1.00 57.72 320 TYR A CA 1
ATOM 2599 C C . TYR A 1 320 ? -5.707 1.545 15.406 1.00 57.72 320 TYR A C 1
ATOM 2601 O O . TYR A 1 320 ? -6.692 2.276 15.357 1.00 57.72 320 TYR A O 1
ATOM 2609 N N . ARG A 1 321 ? -4.457 2.017 15.439 1.00 65.19 321 ARG A N 1
ATOM 2610 C CA . ARG A 1 321 ? -4.189 3.454 15.305 1.00 65.19 321 ARG A CA 1
ATOM 2611 C C . ARG A 1 321 ? -4.576 3.926 13.909 1.00 65.19 321 ARG A C 1
ATOM 2613 O O . ARG A 1 321 ? -5.243 4.945 13.783 1.00 65.19 321 ARG A O 1
ATOM 2620 N N . LEU A 1 322 ? -4.260 3.139 12.879 1.00 73.94 322 LEU A N 1
ATOM 2621 C CA . LEU A 1 322 ? -4.726 3.423 11.521 1.00 73.94 322 LEU A CA 1
ATOM 2622 C C . LEU A 1 322 ? -6.249 3.462 11.431 1.00 73.94 322 LEU A C 1
ATOM 2624 O O . LEU A 1 322 ? -6.797 4.352 10.804 1.00 73.94 322 LEU A O 1
ATOM 2628 N N . ASP A 1 323 ? -6.938 2.534 12.075 1.00 72.88 323 ASP A N 1
ATOM 2629 C CA . ASP A 1 323 ? -8.388 2.415 12.048 1.00 72.88 323 ASP A CA 1
ATOM 2630 C C . ASP A 1 323 ? -9.070 3.552 12.799 1.00 72.88 323 ASP A C 1
ATOM 2632 O O . ASP A 1 323 ? -10.090 4.070 12.353 1.00 72.88 323 ASP A O 1
ATOM 2636 N N . LEU A 1 324 ? -8.495 3.960 13.928 1.00 70.38 324 LEU A N 1
ATOM 2637 C CA . LEU A 1 324 ? -8.845 5.176 14.649 1.00 70.38 324 LEU A CA 1
ATOM 2638 C C . LEU A 1 324 ? -8.764 6.394 13.728 1.00 70.38 324 LEU A C 1
ATOM 2640 O O . LEU A 1 324 ? -9.756 7.098 13.553 1.00 70.38 324 LEU A O 1
ATOM 2644 N N . TYR A 1 325 ? -7.609 6.594 13.093 1.00 77.81 325 TYR A N 1
ATOM 2645 C CA . TYR A 1 325 ? -7.393 7.702 12.174 1.00 77.81 325 TYR A CA 1
ATOM 2646 C C . TYR A 1 325 ? -8.346 7.651 10.973 1.00 77.81 325 TYR A C 1
ATOM 2648 O O . TYR A 1 325 ? -8.989 8.650 10.660 1.00 77.81 325 TYR A O 1
ATOM 2656 N N . ILE A 1 326 ? -8.529 6.481 10.357 1.00 84.62 326 ILE A N 1
ATOM 2657 C CA . ILE A 1 326 ? -9.469 6.260 9.249 1.00 84.62 326 ILE A CA 1
ATOM 2658 C C . ILE A 1 326 ? -10.904 6.596 9.673 1.00 84.62 326 ILE A C 1
ATOM 2660 O O . ILE A 1 326 ? -11.623 7.248 8.918 1.00 84.62 326 ILE A O 1
ATOM 2664 N N . ASN A 1 327 ? -11.342 6.190 10.866 1.00 79.44 327 ASN A N 1
ATOM 2665 C CA . ASN A 1 327 ? -12.689 6.499 11.352 1.00 79.44 327 ASN A CA 1
ATOM 2666 C C . ASN A 1 327 ? -12.875 8.002 11.594 1.00 79.44 327 ASN A C 1
ATOM 2668 O O . ASN A 1 327 ? -13.861 8.564 11.123 1.00 79.44 327 ASN A O 1
ATOM 2672 N N . CYS A 1 328 ? -11.919 8.666 12.251 1.00 82.44 328 CYS A N 1
ATOM 2673 C CA . CYS A 1 328 ? -11.970 10.116 12.455 1.00 82.44 328 CYS A CA 1
ATOM 2674 C C . CYS A 1 328 ? -11.999 10.881 11.128 1.00 82.44 328 CYS A C 1
ATOM 2676 O O . CYS A 1 328 ? -12.776 11.824 10.971 1.00 82.44 328 CYS A O 1
ATOM 2678 N N . LEU A 1 329 ? -11.198 10.450 10.149 1.00 88.31 329 LEU A N 1
ATOM 2679 C CA . LEU A 1 329 ? -11.215 11.022 8.806 1.00 88.31 329 LEU A CA 1
ATOM 2680 C C . LEU A 1 329 ? -12.574 10.809 8.133 1.00 88.31 329 LEU A C 1
ATOM 2682 O O . LEU A 1 329 ? -13.111 11.753 7.569 1.00 88.31 329 LEU A O 1
ATOM 2686 N N . ASN A 1 330 ? -13.169 9.617 8.232 1.00 87.81 330 ASN A N 1
ATOM 2687 C CA . ASN A 1 330 ? -14.495 9.341 7.668 1.00 87.81 330 ASN A CA 1
ATOM 2688 C C . ASN A 1 330 ? -15.591 10.228 8.269 1.00 87.81 330 ASN A C 1
ATOM 2690 O O . ASN A 1 330 ? -16.391 10.797 7.525 1.00 87.81 330 ASN A O 1
ATOM 2694 N N . GLU A 1 331 ? -15.616 10.378 9.596 1.00 85.69 331 GLU A N 1
ATOM 2695 C CA . GLU A 1 331 ? -16.560 11.269 10.279 1.00 85.69 331 GLU A CA 1
ATOM 2696 C C . GLU A 1 331 ? -16.384 12.716 9.807 1.00 85.69 331 GLU A C 1
ATOM 2698 O O . GLU A 1 331 ? -17.364 13.376 9.445 1.00 85.69 331 GLU A O 1
ATOM 2703 N N . LYS A 1 332 ? -15.133 13.189 9.712 1.00 88.19 332 LYS A N 1
ATOM 2704 C CA . LYS A 1 332 ? -14.856 14.555 9.262 1.00 88.19 332 LYS A CA 1
ATOM 2705 C C . LYS A 1 332 ? -15.203 14.781 7.793 1.00 88.19 332 LYS A C 1
ATOM 2707 O O . LYS A 1 332 ? -15.771 15.815 7.447 1.00 88.19 332 LYS A O 1
ATOM 2712 N N . ILE A 1 333 ? -14.891 13.823 6.923 1.00 90.94 333 ILE A N 1
ATOM 2713 C CA . ILE A 1 333 ? -15.239 13.870 5.499 1.00 90.94 333 ILE A CA 1
ATOM 2714 C C . ILE A 1 333 ? -16.758 13.943 5.339 1.00 90.94 333 ILE A C 1
ATOM 2716 O O . ILE A 1 333 ? -17.239 14.755 4.548 1.00 90.94 333 ILE A O 1
ATOM 2720 N N . ALA A 1 334 ? -17.519 13.147 6.095 1.00 88.31 334 ALA A N 1
ATOM 2721 C CA . ALA A 1 334 ? -18.979 13.175 6.057 1.00 88.31 334 ALA A CA 1
ATOM 2722 C C . ALA A 1 334 ? -19.539 14.541 6.496 1.00 88.31 334 ALA A C 1
ATOM 2724 O O . ALA A 1 334 ? -20.383 15.107 5.798 1.00 88.31 334 ALA A O 1
ATOM 2725 N N . GLU A 1 335 ? -19.027 15.099 7.599 1.00 90.31 335 GLU A N 1
ATOM 2726 C CA . GLU A 1 335 ? -19.387 16.436 8.093 1.00 90.31 335 GLU A CA 1
ATOM 2727 C C . GLU A 1 335 ? -19.118 17.522 7.036 1.00 90.31 335 GLU A C 1
ATOM 2729 O O . GLU A 1 335 ? -20.018 18.275 6.658 1.00 90.31 335 GLU A O 1
ATOM 2734 N N . LEU A 1 336 ? -17.892 17.576 6.507 1.00 89.88 336 LEU A N 1
ATOM 2735 C CA . LEU A 1 336 ? -17.472 18.583 5.531 1.00 89.88 336 LEU A CA 1
ATOM 2736 C C . LEU A 1 336 ? -18.211 18.444 4.192 1.00 89.88 336 LEU A C 1
ATOM 2738 O O . LEU A 1 336 ? -18.557 19.449 3.568 1.00 89.88 336 LEU A O 1
ATOM 2742 N N . THR A 1 337 ? -18.498 17.214 3.760 1.00 89.88 337 THR A N 1
ATOM 2743 C CA . THR A 1 337 ? -19.289 16.951 2.547 1.00 89.88 337 THR A CA 1
ATOM 2744 C C . THR A 1 337 ? -20.713 17.476 2.706 1.00 89.88 337 THR A C 1
ATOM 2746 O O . THR A 1 337 ? -21.231 18.142 1.805 1.00 89.88 337 THR A O 1
ATOM 2749 N N . LEU A 1 338 ? -21.335 17.241 3.867 1.00 89.81 338 LEU A N 1
ATOM 2750 C CA . LEU A 1 338 ? -22.669 17.753 4.167 1.00 89.81 338 LEU A CA 1
ATOM 2751 C C . LEU A 1 338 ? -22.683 19.288 4.153 1.00 89.81 338 LEU A C 1
ATOM 2753 O O . LEU A 1 338 ? -23.517 19.878 3.466 1.00 89.81 338 LEU A O 1
ATOM 2757 N N . LEU A 1 339 ? -21.726 19.935 4.821 1.00 88.19 339 LEU A N 1
ATOM 2758 C CA . LEU A 1 339 ? -21.601 21.397 4.834 1.00 88.19 339 LEU A CA 1
ATOM 2759 C C . LEU A 1 339 ? -21.410 21.977 3.423 1.00 88.19 339 LEU A C 1
ATOM 2761 O O . LEU A 1 339 ? -22.070 22.950 3.052 1.00 88.19 339 LEU A O 1
ATOM 2765 N N . LYS A 1 340 ? -20.561 21.356 2.594 1.00 85.44 340 LYS A N 1
ATOM 2766 C CA . LYS A 1 340 ? -20.334 21.773 1.199 1.00 85.44 340 LYS A CA 1
ATOM 2767 C C . LYS A 1 340 ? -21.601 21.629 0.348 1.00 85.44 340 LYS A C 1
ATOM 2769 O O . LYS A 1 340 ? -21.887 22.497 -0.477 1.00 85.44 340 LYS A O 1
ATOM 2774 N N . SER A 1 341 ? -22.397 20.583 0.581 1.00 83.12 341 SER A N 1
ATOM 2775 C CA . SER A 1 341 ? -23.680 20.382 -0.107 1.00 83.12 341 SER A CA 1
ATOM 2776 C C . SER A 1 341 ? -24.742 21.416 0.292 1.00 83.12 341 SER A C 1
ATOM 2778 O O . SER A 1 341 ? -25.493 21.881 -0.561 1.00 83.12 341 SER A O 1
ATOM 2780 N N . GLN A 1 342 ? -24.762 21.835 1.561 1.00 81.81 342 GLN A N 1
ATOM 2781 C CA . GLN A 1 342 ? -25.690 22.848 2.078 1.00 81.81 342 GLN A CA 1
ATOM 2782 C C . GLN A 1 342 ? -25.339 24.264 1.601 1.00 81.81 342 GLN A C 1
ATOM 2784 O O . GLN A 1 342 ? -26.237 25.069 1.363 1.00 81.81 342 GLN A O 1
ATOM 2789 N N . ASN A 1 343 ? -24.047 24.543 1.413 1.00 73.88 343 ASN A N 1
ATOM 2790 C CA . ASN A 1 343 ? -23.537 25.834 0.942 1.00 73.88 343 ASN A CA 1
ATOM 2791 C C . ASN A 1 343 ? -23.403 25.925 -0.587 1.00 73.88 343 ASN A C 1
ATOM 2793 O O . ASN A 1 343 ? -22.984 26.958 -1.110 1.00 73.88 343 ASN A O 1
ATOM 2797 N N . SER A 1 344 ? -23.745 24.862 -1.321 1.00 66.44 344 SER A N 1
ATOM 2798 C CA . SER A 1 344 ? -23.755 24.896 -2.782 1.00 66.44 344 SER A CA 1
ATOM 2799 C C . SER A 1 344 ? -24.923 25.765 -3.264 1.00 66.44 344 SER A C 1
ATOM 2801 O O . SER A 1 344 ? -26.050 25.567 -2.800 1.00 66.44 344 SER A O 1
ATOM 2803 N N . PRO A 1 345 ? -24.704 26.723 -4.186 1.00 56.28 345 PRO A N 1
ATOM 2804 C CA . PRO A 1 345 ? -25.778 27.574 -4.675 1.00 56.28 345 PRO A CA 1
ATOM 2805 C C . PRO A 1 345 ? -26.891 26.694 -5.245 1.00 56.28 345 PRO A C 1
ATOM 2807 O O . PRO A 1 345 ? -26.661 25.889 -6.152 1.00 56.28 345 PRO A O 1
ATOM 2810 N N . LYS A 1 346 ? -28.108 26.827 -4.697 1.00 56.16 346 LYS A N 1
ATOM 2811 C CA . LYS A 1 346 ? -29.292 26.183 -5.270 1.00 56.16 346 LYS A CA 1
ATOM 2812 C C . LYS A 1 346 ? -29.356 26.615 -6.730 1.00 56.16 346 LYS A C 1
ATOM 2814 O O . LYS A 1 346 ? -29.426 27.813 -6.997 1.00 56.16 346 LYS A O 1
ATOM 2819 N N . LYS A 1 347 ? -29.315 25.656 -7.663 1.00 49.88 347 LYS A N 1
ATOM 2820 C CA . LYS A 1 347 ? -29.592 25.934 -9.076 1.00 49.88 347 LYS A CA 1
ATOM 2821 C C . LYS A 1 347 ? -30.946 26.636 -9.127 1.00 49.88 347 LYS A C 1
ATOM 2823 O O . LYS A 1 347 ? -31.972 26.007 -8.875 1.00 49.88 347 LYS A O 1
ATOM 2828 N N . LEU A 1 348 ? -30.931 27.938 -9.397 1.00 42.91 348 LEU A N 1
ATOM 2829 C CA . LEU A 1 348 ? -32.117 28.675 -9.792 1.00 42.91 348 LEU A CA 1
ATOM 2830 C C . LEU A 1 348 ? -32.567 28.032 -11.100 1.00 42.91 348 LEU A C 1
ATOM 2832 O O . LEU A 1 348 ? -31.948 28.224 -12.144 1.00 42.91 348 LEU A O 1
ATOM 2836 N N . TYR A 1 349 ? -33.591 27.189 -11.015 1.00 40.38 349 TYR A N 1
ATOM 2837 C CA . TYR A 1 349 ? -34.343 26.778 -12.186 1.00 40.38 349 TYR A CA 1
ATOM 2838 C C . TYR A 1 349 ? -34.983 28.052 -12.736 1.00 40.38 349 TYR A C 1
ATOM 2840 O O . TYR A 1 349 ? -35.943 28.561 -12.164 1.00 40.38 349 TYR A O 1
ATOM 2848 N N . ILE A 1 350 ? -34.401 28.600 -13.799 1.00 45.53 350 ILE A N 1
ATOM 2849 C CA . ILE A 1 350 ? -35.087 29.559 -14.654 1.00 45.53 350 ILE A CA 1
ATOM 2850 C C . ILE A 1 350 ? -35.818 28.694 -15.684 1.00 45.53 350 ILE A C 1
ATOM 2852 O O . ILE A 1 350 ? -35.143 28.064 -16.503 1.00 45.53 350 ILE A O 1
ATOM 2856 N N . PRO A 1 351 ? -37.154 28.561 -15.611 1.00 46.19 351 PRO A N 1
ATOM 2857 C CA . PRO A 1 351 ? -37.897 27.913 -16.677 1.00 46.19 351 PRO A CA 1
ATOM 2858 C C . PRO A 1 351 ? -37.775 28.788 -17.931 1.00 46.19 351 PRO A C 1
ATOM 2860 O O . PRO A 1 351 ? -38.078 29.981 -17.875 1.00 46.19 351 PRO A O 1
ATOM 2863 N N . PHE A 1 352 ? -37.295 28.194 -19.022 1.00 47.22 352 PHE A N 1
ATOM 2864 C CA . PHE A 1 352 ? -37.463 28.721 -20.375 1.00 47.22 352 PHE A CA 1
ATOM 2865 C C . PHE A 1 352 ? -38.563 27.934 -21.071 1.00 47.22 352 PHE A C 1
ATOM 2867 O O . PHE A 1 352 ? -38.565 26.689 -20.911 1.00 47.22 352 PHE A O 1
#

Sequence (352 aa):
MKSKLEYHFSANADGDESCIEDVDGNKFTPNGSPSHGWTAWTRFFGHQNQPPKYVVKQPRPDKVRSSSDLRDKKLNNEWNRTRYQHELDIWNLVYPDNKAYLFTDNGIRLVLPYLPGKTLFSFTSREEDQLAWCQLNHAVFCEFKRFTELGLKHCDLKYDNFLIERKQDGTFRAYIIDLDSVGKLKPDDQDYDWNIVLASLFDDTGLKSPDVCPPGYVALKSIDVPAENENEARSKLDKIKKELSQKKPTLVRIKNCQQNKLDYYFVYGCLYNGQWGFTKLDEKIISSVNLSNFSGALVDCRAASVIGNHIKLKQGHISYRLDLYINCLNEKIAELTLLKSQNSPKKLYIPF

pLDDT: mean 74.65, std 16.31, range [34.0, 97.25]

InterPro domains:
  IPR011009 Protein kinase-like domain superfamily [SSF56112] (44-189)

Nearest PDB structures (foldseek):
  7mp8-assembly1_A-2  TM=6.638E-01  e=1.166E-05  Tribolium castaneum
  3zxt-assembly1_B  TM=5.748E-01  e=5.283E-06  Homo sapiens
  3zxt-assembly2_D  TM=5.572E-01  e=3.002E-06  Homo sapiens
  5oat-assembly1_B  TM=5.929E-01  e=8.923E-05  Tribolium castaneum
  5yj9-assembly1_D  TM=5.926E-01  e=2.925E-04  Tribolium castaneum